Protein AF-0000000079103746 (afdb_homodimer)

pLDDT: mean 82.94, std 11.55, range [43.09, 97.19]

Radius of gyration: 22.76 Å; Cα contacts (8 Å, |Δi|>4): 383; chains: 2; bounding box: 78×76×44 Å

Sequence (364 aa):
MMSHLLLLILSAQLTSALCSDWLSDYSTQSGEALSWINSMGGPLRDERPVPFPNRAYRRVRRETVQSQLAFVGETLSFIAQLFNSANMSAAGWNRTSTEKLRTNINRQREDVLHCIPSNTSAVTTLYKYFRMLEKVTLLRTGGSRGSWEQVRWETRAHLVQLDVLVQPNIKDRSARRRRHHPMMSHLLLLILSAQLTSALCSDWLSDYSTQSGEALSWINSMGGPLRDERPVPFPNRAYRRVRRETVQSQLAFVGETLSFIAQLFNSANMSAAGWNRTSTEKLRTNINRQREDVLHCIPSNTSAVTTLYKYFRMLEKVTLLRTGGSRGSWEQVRWETRAHLVQLDVLVQPNIKDRSARRRRHHP

InterPro domains:
  IPR000471 Interferon alpha/beta/delta [PF00143] (45-166)
  IPR000471 Interferon alpha/beta/delta [PTHR11691] (5-165)
  IPR009079 Four-helical cytokine-like, core [G3DSA:1.20.1250.10] (17-173)
  IPR009079 Four-helical cytokine-like, core [SSF47266] (21-166)

Solvent-accessible surface area (backbone atoms only — not comparable to full-atom values): 19771 Å² total; per-residue (Å²): 115,70,65,61,53,54,52,51,54,53,50,52,51,48,26,53,52,48,35,50,53,47,49,68,42,39,63,58,51,42,48,49,40,52,52,23,63,55,62,16,49,65,80,67,77,62,86,52,95,53,84,75,64,58,67,54,57,56,54,41,68,72,49,53,68,66,30,37,44,30,33,51,23,51,51,37,48,54,52,53,51,60,76,63,42,78,53,57,71,52,44,68,50,43,65,67,35,44,52,52,29,54,51,47,44,52,49,54,24,52,52,43,50,62,35,42,66,86,86,58,61,34,92,54,78,63,60,68,57,52,52,49,42,42,42,65,29,36,65,71,56,65,21,38,40,69,31,41,50,51,50,52,53,52,49,52,53,50,52,53,52,49,44,62,63,50,49,64,64,38,54,62,47,60,58,52,59,60,67,66,61,126,114,70,66,61,53,52,50,52,55,53,49,52,50,50,27,52,51,49,35,49,53,47,49,68,43,41,62,59,52,44,48,50,38,53,52,23,62,56,63,15,48,65,80,67,76,62,85,52,94,52,84,76,65,56,66,54,57,57,54,40,68,73,49,53,70,66,30,38,43,30,33,50,22,51,50,36,47,53,53,53,51,60,76,63,42,78,54,59,72,52,43,68,51,41,66,67,37,45,52,52,29,52,50,48,46,53,49,53,22,52,53,44,48,62,35,41,67,85,85,59,61,35,92,54,76,63,60,69,58,53,51,49,42,42,42,65,28,36,66,71,56,65,21,38,42,69,33,41,50,50,51,51,53,53,48,52,55,49,51,52,52,50,46,60,64,49,50,64,66,39,52,62,45,61,55,51,61,58,67,67,62,126

Structure (mmCIF, N/CA/C/O backbone):
data_AF-0000000079103746-model_v1
#
loop_
_entity.id
_entity.type
_entity.pdbx_description
1 polymer 'Uncharacterized protein'
#
loop_
_atom_site.group_PDB
_atom_site.id
_atom_site.type_symbol
_atom_site.label_atom_id
_atom_site.label_alt_id
_atom_site.label_comp_id
_atom_site.label_asym_id
_atom_site.label_entity_id
_atom_site.label_seq_id
_atom_site.pdbx_PDB_ins_code
_atom_site.Cartn_x
_atom_site.Cartn_y
_atom_site.Cartn_z
_atom_site.occupancy
_atom_site.B_iso_or_equiv
_atom_site.auth_seq_id
_atom_site.auth_comp_id
_atom_site.auth_asym_id
_atom_site.auth_atom_id
_atom_site.pdbx_PDB_model_num
ATOM 1 N N . MET A 1 1 ? 5.738 49.031 12.406 1 62.06 1 MET A N 1
ATOM 2 C CA . MET A 1 1 ? 6.109 48.094 11.352 1 62.06 1 MET A CA 1
ATOM 3 C C . MET A 1 1 ? 6.984 46.969 11.898 1 62.06 1 MET A C 1
ATOM 5 O O . MET A 1 1 ? 6.852 45.812 11.492 1 62.06 1 MET A O 1
ATOM 9 N N . MET A 1 2 ? 7.734 47.188 12.992 1 72.5 2 MET A N 1
ATOM 10 C CA . MET A 1 2 ? 8.625 46.188 13.578 1 72.5 2 MET A CA 1
ATOM 11 C C . MET A 1 2 ? 7.832 45.125 14.336 1 72.5 2 MET A C 1
ATOM 13 O O . MET A 1 2 ? 8.172 43.938 14.297 1 72.5 2 MET A O 1
ATOM 17 N N . SER A 1 3 ? 6.676 45.469 14.703 1 77.19 3 SER A N 1
ATOM 18 C CA . SER A 1 3 ? 5.883 44.562 15.531 1 77.19 3 SER A CA 1
ATOM 19 C C . SER A 1 3 ? 5.211 43.5 14.68 1 77.19 3 SER A C 1
ATOM 21 O O . SER A 1 3 ? 5.133 42.344 15.086 1 77.19 3 SER A O 1
ATOM 23 N N . HIS A 1 4 ? 4.867 43.906 13.461 1 79.25 4 HIS A N 1
ATOM 24 C CA . HIS A 1 4 ? 4.195 42.969 12.57 1 79.25 4 HIS A CA 1
ATOM 25 C C . HIS A 1 4 ? 5.18 41.938 12.008 1 79.25 4 HIS A C 1
ATOM 27 O O . HIS A 1 4 ? 4.852 40.781 11.867 1 79.25 4 HIS A O 1
ATOM 33 N N . LEU A 1 5 ? 6.398 42.281 11.812 1 76.06 5 LEU A N 1
ATOM 34 C CA . LEU A 1 5 ? 7.422 41.406 11.273 1 76.06 5 LEU A CA 1
ATOM 35 C C . LEU A 1 5 ? 7.84 40.344 12.305 1 76.06 5 LEU A C 1
ATOM 37 O O . LEU A 1 5 ? 8.039 39.188 11.961 1 76.06 5 LEU A O 1
ATOM 41 N N . LEU A 1 6 ? 8.016 40.812 13.57 1 75.06 6 LEU A N 1
ATOM 42 C CA . LEU A 1 6 ? 8.375 39.906 14.656 1 75.06 6 LEU A CA 1
ATOM 43 C C . LEU A 1 6 ? 7.285 38.875 14.883 1 75.06 6 LEU A C 1
ATOM 45 O O . LEU A 1 6 ? 7.578 37.688 15.141 1 75.06 6 LEU A O 1
ATOM 49 N N . LEU A 1 7 ? 6.043 39.312 14.742 1 76.06 7 LEU A N 1
ATOM 50 C CA . LEU A 1 7 ? 4.914 38.406 14.906 1 76.06 7 LEU A CA 1
ATOM 51 C C . LEU A 1 7 ? 4.871 37.375 13.781 1 76.06 7 LEU A C 1
ATOM 53 O O . LEU A 1 7 ? 4.562 36.219 14.016 1 76.06 7 LEU A O 1
ATOM 57 N N . LEU A 1 8 ? 5.23 37.719 12.594 1 73.5 8 LEU A N 1
ATOM 58 C CA . LEU A 1 8 ? 5.254 36.844 11.438 1 73.5 8 LEU A CA 1
ATOM 59 C C . LEU A 1 8 ? 6.367 35.812 11.562 1 73.5 8 LEU A C 1
ATOM 61 O O . LEU A 1 8 ? 6.168 34.625 11.25 1 73.5 8 LEU A O 1
ATOM 65 N N . ILE A 1 9 ? 7.473 36.188 12.062 1 72.88 9 ILE A N 1
ATOM 66 C CA . ILE A 1 9 ? 8.617 35.312 12.234 1 72.88 9 ILE A CA 1
ATOM 67 C C . ILE A 1 9 ? 8.336 34.312 13.359 1 72.88 9 ILE A C 1
ATOM 69 O O . ILE A 1 9 ? 8.648 33.125 13.234 1 72.88 9 ILE A O 1
ATOM 73 N N . LEU A 1 10 ? 7.691 34.781 14.445 1 71.94 10 LEU A N 1
ATOM 74 C CA . LEU A 1 10 ? 7.355 33.906 15.57 1 71.94 10 LEU A CA 1
ATOM 75 C C . LEU A 1 10 ? 6.305 32.875 15.156 1 71.94 10 LEU A C 1
ATOM 77 O O . LEU A 1 10 ? 6.395 31.719 15.539 1 71.94 10 LEU A O 1
ATOM 81 N N . SER A 1 11 ? 5.367 33.312 14.344 1 70.88 11 SER A N 1
ATOM 82 C CA . SER A 1 11 ? 4.328 32.406 13.875 1 70.88 11 SER A CA 1
ATOM 83 C C . SER A 1 11 ? 4.91 31.328 12.953 1 70.88 11 SER A C 1
ATOM 85 O O . SER A 1 11 ? 4.523 30.172 13.023 1 70.88 11 SER A O 1
ATOM 87 N N . ALA A 1 12 ? 5.785 31.719 12.102 1 72.31 12 ALA A N 1
ATOM 88 C CA . ALA A 1 12 ? 6.418 30.766 11.188 1 72.31 12 ALA A CA 1
ATOM 89 C C . ALA A 1 12 ? 7.242 29.734 11.945 1 72.31 12 ALA A C 1
ATOM 91 O O . ALA A 1 12 ? 7.227 28.547 11.609 1 72.31 12 ALA A O 1
ATOM 92 N N . GLN A 1 13 ? 7.918 30.094 12.984 1 71.38 13 GLN A N 1
ATOM 93 C CA . GLN A 1 13 ? 8.711 29.172 13.797 1 71.38 13 GLN A CA 1
ATOM 94 C C . GLN A 1 13 ? 7.812 28.203 14.57 1 71.38 13 GLN A C 1
ATOM 96 O O . GLN A 1 13 ? 8.141 27.031 14.719 1 71.38 13 GLN A O 1
ATOM 101 N N . LEU A 1 14 ? 6.715 28.734 14.992 1 65.25 14 LEU A N 1
ATOM 102 C CA . LEU A 1 14 ? 5.777 27.875 15.727 1 65.25 14 LEU A CA 1
ATOM 103 C C . LEU A 1 14 ? 5.184 26.812 14.812 1 65.25 14 LEU A C 1
ATOM 105 O O . LEU A 1 14 ? 5.078 25.656 15.195 1 65.25 14 LEU A O 1
ATOM 109 N N . THR A 1 15 ? 4.871 27.266 13.625 1 68.81 15 THR A N 1
ATOM 110 C CA . THR A 1 15 ? 4.305 26.328 12.664 1 68.81 15 THR A CA 1
ATOM 111 C C . THR A 1 15 ? 5.32 25.25 12.297 1 68.81 15 THR A C 1
ATOM 113 O O . THR A 1 15 ? 4.984 24.078 12.227 1 68.81 15 THR A O 1
ATOM 116 N N . SER A 1 16 ? 6.566 25.719 12.188 1 70 16 SER A N 1
ATOM 117 C CA . SER A 1 16 ? 7.621 24.781 11.828 1 70 16 SER A CA 1
ATOM 118 C C . SER A 1 16 ? 7.848 23.75 12.938 1 70 16 SER A C 1
ATOM 120 O O . SER A 1 16 ? 8.008 22.562 12.664 1 70 16 SER A O 1
ATOM 122 N N . ALA A 1 17 ? 7.828 24.156 14.156 1 71.81 17 ALA A N 1
ATOM 123 C CA . ALA A 1 17 ? 8.023 23.25 15.281 1 71.81 17 ALA A CA 1
ATOM 124 C C . ALA A 1 17 ? 6.848 22.297 15.43 1 71.81 17 ALA A C 1
ATOM 126 O O . ALA A 1 17 ? 7.039 21.094 15.664 1 71.81 17 ALA A O 1
ATOM 127 N N . LEU A 1 18 ? 5.668 22.828 15.25 1 67.75 18 LEU A N 1
ATOM 128 C CA . LEU A 1 18 ? 4.465 22.016 15.359 1 67.75 18 LEU A CA 1
ATOM 129 C C . LEU A 1 18 ? 4.434 20.953 14.266 1 67.75 18 LEU A C 1
ATOM 131 O O . LEU A 1 18 ? 4.047 19.812 14.516 1 67.75 18 LEU A O 1
ATOM 135 N N . CYS A 1 19 ? 4.961 21.344 13.141 1 77.12 19 CYS A N 1
ATOM 136 C CA . CYS A 1 19 ? 5.012 20.391 12.031 1 77.12 19 CYS A CA 1
ATOM 137 C C . CYS A 1 19 ? 6.004 19.281 12.305 1 77.12 19 CYS A C 1
ATOM 139 O O . CYS A 1 19 ? 5.738 18.109 11.992 1 77.12 19 CYS A O 1
ATOM 141 N N . SER A 1 20 ? 6.934 19.734 13.008 1 77 20 SER A N 1
ATOM 142 C CA . SER A 1 20 ? 7.914 18.734 13.383 1 77 20 SER A CA 1
ATOM 143 C C . SER A 1 20 ? 7.348 17.766 14.422 1 77 20 SER A C 1
ATOM 145 O O . SER A 1 20 ? 7.531 16.547 14.32 1 77 20 SER A O 1
ATOM 147 N N . ASP A 1 21 ? 6.645 18.359 15.344 1 76.56 21 ASP A N 1
ATOM 148 C CA . ASP A 1 21 ? 6.027 17.531 16.375 1 76.56 21 ASP A CA 1
ATOM 149 C C . ASP A 1 21 ? 4.969 16.609 15.781 1 76.56 21 ASP A C 1
ATOM 151 O O . ASP A 1 21 ? 4.891 15.43 16.141 1 76.56 21 ASP A O 1
ATOM 155 N N . TRP A 1 22 ? 4.242 17.094 14.836 1 79.19 22 TRP A N 1
ATOM 156 C CA . TRP A 1 22 ? 3.217 16.297 14.188 1 79.19 22 TRP A CA 1
ATOM 157 C C . TRP A 1 22 ? 3.844 15.148 13.398 1 79.19 22 TRP A C 1
ATOM 159 O O . TRP A 1 22 ? 3.389 14.008 13.477 1 79.19 22 TRP A O 1
ATOM 169 N N . LEU A 1 23 ? 4.859 15.43 12.703 1 80.5 23 LEU A N 1
ATOM 170 C CA . LEU A 1 23 ? 5.539 14.422 11.891 1 80.5 23 LEU A CA 1
ATOM 171 C C . LEU A 1 23 ? 6.062 13.281 12.766 1 80.5 23 LEU A C 1
ATOM 173 O O . LEU A 1 23 ? 5.91 12.109 12.422 1 80.5 23 LEU A O 1
ATOM 177 N N . SER A 1 24 ? 6.523 13.672 13.922 1 78.25 24 SER A N 1
ATOM 178 C CA . SER A 1 24 ? 7.098 12.68 14.82 1 78.25 24 SER A CA 1
ATOM 179 C C . SER A 1 24 ? 6.016 11.789 15.43 1 78.25 24 SER A C 1
ATOM 181 O O . SER A 1 24 ? 6.262 10.609 15.711 1 78.25 24 SER A O 1
ATOM 183 N N . ASP A 1 25 ? 4.867 12.383 15.469 1 83.69 25 ASP A N 1
ATOM 184 C CA . ASP A 1 25 ? 3.793 11.648 16.141 1 83.69 25 ASP A CA 1
ATOM 185 C C . ASP A 1 25 ? 2.904 10.938 15.117 1 83.69 25 ASP A C 1
ATOM 187 O O . ASP A 1 25 ? 2.064 10.117 15.484 1 83.69 25 ASP A O 1
ATOM 191 N N . TYR A 1 26 ? 3.072 11.195 13.891 1 85.12 26 TYR A N 1
ATOM 192 C CA . TYR A 1 26 ? 2.133 10.719 12.883 1 85.12 26 TYR A CA 1
ATOM 193 C C . TYR A 1 26 ? 2.113 9.195 12.836 1 85.12 26 TYR A C 1
ATOM 195 O O . TYR A 1 26 ? 1.047 8.586 12.719 1 85.12 26 TYR A O 1
ATOM 203 N N . SER A 1 27 ? 3.271 8.586 12.922 1 80.06 27 SER A N 1
ATOM 204 C CA . SER A 1 27 ? 3.33 7.129 12.836 1 80.06 27 SER A CA 1
ATOM 205 C C . SER A 1 27 ? 2.543 6.48 13.969 1 80.06 27 SER A C 1
ATOM 207 O O . SER A 1 27 ? 1.892 5.453 13.766 1 80.06 27 SER A O 1
ATOM 209 N N . THR A 1 28 ? 2.643 7.133 15.125 1 83.62 28 THR A N 1
ATOM 210 C CA . THR A 1 28 ? 1.866 6.641 16.25 1 83.62 28 THR A CA 1
ATOM 211 C C . THR A 1 28 ? 0.373 6.84 16.016 1 83.62 28 THR A C 1
ATOM 213 O O . THR A 1 28 ? -0.42 5.914 16.203 1 83.62 28 THR A O 1
ATOM 216 N N . GLN A 1 29 ? -0.013 7.992 15.539 1 87.44 29 GLN A N 1
ATOM 217 C CA . GLN A 1 29 ? -1.413 8.305 15.281 1 87.44 29 GLN A CA 1
ATOM 218 C C . GLN A 1 29 ? -1.976 7.438 14.156 1 87.44 29 GLN A C 1
ATOM 220 O O . GLN A 1 29 ? -3.109 6.961 14.242 1 87.44 29 GLN A O 1
ATOM 225 N N . SER A 1 30 ? -1.182 7.297 13.125 1 84.12 30 SER A N 1
ATOM 226 C CA . SER A 1 30 ? -1.589 6.434 12.023 1 84.12 30 SER A CA 1
ATOM 227 C C . SER A 1 30 ? -1.771 4.992 12.484 1 84.12 30 SER A C 1
ATOM 229 O O . SER A 1 30 ? -2.719 4.32 12.078 1 84.12 30 SER A O 1
ATOM 231 N N . GLY A 1 31 ? -0.886 4.547 13.352 1 82.5 31 GLY A N 1
ATOM 232 C CA . GLY A 1 31 ? -1.025 3.225 13.945 1 82.5 31 GLY A CA 1
ATOM 233 C C . GLY A 1 31 ? -2.301 3.062 14.75 1 82.5 31 GLY A C 1
ATOM 234 O O . GLY A 1 31 ? -2.959 2.023 14.68 1 82.5 31 GLY A O 1
ATOM 235 N N . GLU A 1 32 ? -2.611 4.047 15.531 1 85.69 32 GLU A N 1
ATOM 236 C CA . GLU A 1 32 ? -3.855 4.031 16.281 1 85.69 32 GLU A CA 1
ATOM 237 C C . GLU A 1 32 ? -5.07 4.008 15.359 1 85.69 32 GLU A C 1
ATOM 239 O O . GLU A 1 32 ? -6.004 3.23 15.57 1 85.69 32 GLU A O 1
ATOM 244 N N . ALA A 1 33 ? -5.039 4.852 14.336 1 88.38 33 ALA A N 1
ATOM 245 C CA . ALA A 1 33 ? -6.125 4.863 13.359 1 88.38 33 ALA A CA 1
ATOM 246 C C . ALA A 1 33 ? -6.301 3.488 12.727 1 88.38 33 ALA A C 1
ATOM 248 O O . ALA A 1 33 ? -7.426 2.996 12.602 1 88.38 33 ALA A O 1
ATOM 249 N N . LEU A 1 34 ? -5.234 2.859 12.398 1 85.25 34 LEU A N 1
ATOM 250 C CA . LEU A 1 34 ? -5.266 1.531 11.789 1 85.25 34 LEU A CA 1
ATOM 251 C C . LEU A 1 34 ? -5.801 0.498 12.781 1 85.25 34 LEU A C 1
ATOM 253 O O . LEU A 1 34 ? -6.555 -0.401 12.398 1 85.25 34 LEU A O 1
ATOM 257 N N . SER A 1 35 ? -5.434 0.646 14.086 1 82.88 35 SER A N 1
ATOM 258 C CA . SER A 1 35 ? -5.961 -0.255 15.102 1 82.88 35 SER A CA 1
ATOM 259 C C . SER A 1 35 ? -7.469 -0.098 15.25 1 82.88 35 SER A C 1
ATOM 261 O O . SER A 1 35 ? -8.195 -1.09 15.328 1 82.88 35 SER A O 1
ATOM 263 N N . TRP A 1 36 ? -7.98 1.101 15.219 1 86.38 36 TRP A N 1
ATOM 264 C CA . TRP A 1 36 ? -9.406 1.359 15.375 1 86.38 36 TRP A CA 1
ATOM 265 C C . TRP A 1 36 ? -10.188 0.872 14.156 1 86.38 36 TRP A C 1
ATOM 267 O O . TRP A 1 36 ? -11.234 0.238 14.289 1 86.38 36 TRP A O 1
ATOM 277 N N . ILE A 1 37 ? -9.688 1.109 12.992 1 86.19 37 ILE A N 1
ATOM 278 C CA . ILE A 1 37 ? -10.406 0.704 11.797 1 86.19 37 ILE A CA 1
ATOM 279 C C . ILE A 1 37 ? -10.461 -0.82 11.719 1 86.19 37 ILE A C 1
ATOM 281 O O . ILE A 1 37 ? -11.453 -1.388 11.242 1 86.19 37 ILE A O 1
ATOM 285 N N . ASN A 1 38 ? -9.477 -1.463 12.188 1 74.94 38 ASN A N 1
ATOM 286 C CA . ASN A 1 38 ? -9.469 -2.922 12.219 1 74.94 38 ASN A CA 1
ATOM 287 C C . ASN A 1 38 ? -10.461 -3.465 13.242 1 74.94 38 ASN A C 1
ATOM 289 O O . ASN A 1 38 ? -11.047 -4.527 13.047 1 74.94 38 ASN A O 1
ATOM 293 N N . SER A 1 39 ? -10.695 -2.742 14.312 1 82.62 39 SER A N 1
ATOM 294 C CA . SER A 1 39 ? -11.469 -3.283 15.43 1 82.62 39 SER A CA 1
ATOM 295 C C . SER A 1 39 ? -12.93 -2.859 15.344 1 82.62 39 SER A C 1
ATOM 297 O O . SER A 1 39 ? -13.781 -3.41 16.047 1 82.62 39 SER A O 1
ATOM 299 N N . MET A 1 40 ? -13.344 -1.92 14.492 1 86.12 40 MET A N 1
ATOM 300 C CA . MET A 1 40 ? -14.688 -1.348 14.516 1 86.12 40 MET A CA 1
ATOM 301 C C . MET A 1 40 ? -15.688 -2.295 13.867 1 86.12 40 MET A C 1
ATOM 303 O O . MET A 1 40 ? -16.891 -2.188 14.117 1 86.12 40 MET A O 1
ATOM 307 N N . GLY A 1 41 ? -15.281 -3.152 13.055 1 77.62 41 GLY A N 1
ATOM 308 C CA . GLY A 1 41 ? -16.141 -4.137 12.406 1 77.62 41 GLY A CA 1
ATOM 309 C C . GLY A 1 41 ? -15.578 -5.547 12.469 1 77.62 41 GLY A C 1
ATOM 310 O O . GLY A 1 41 ? -14.688 -5.828 13.273 1 77.62 41 GLY A O 1
ATOM 311 N N . GLY A 1 42 ? -16.344 -6.453 11.836 1 68.88 42 GLY A N 1
ATOM 312 C CA . GLY A 1 42 ? -15.805 -7.801 11.734 1 68.88 42 GLY A CA 1
ATOM 313 C C . GLY A 1 42 ? -14.516 -7.867 10.945 1 68.88 42 GLY A C 1
ATOM 314 O O . GLY A 1 42 ? -13.938 -6.836 10.594 1 68.88 42 GLY A O 1
ATOM 315 N N . PRO A 1 43 ? -14 -9.008 10.891 1 63.44 43 PRO A N 1
ATOM 316 C CA . PRO A 1 43 ? -12.781 -9.148 10.094 1 63.44 43 PRO A CA 1
ATOM 317 C C . PRO A 1 43 ? -12.898 -8.5 8.711 1 63.44 43 PRO A C 1
ATOM 319 O O . PRO A 1 43 ? -13.922 -8.656 8.039 1 63.44 43 PRO A O 1
ATOM 322 N N . LEU A 1 44 ? -12.133 -7.445 8.664 1 59 44 LEU A N 1
ATOM 323 C CA . LEU A 1 44 ? -12.148 -6.77 7.371 1 59 44 LEU A CA 1
ATOM 324 C C . LEU A 1 44 ? -11.852 -7.75 6.238 1 59 44 LEU A C 1
ATOM 326 O O . LEU A 1 44 ? -11.039 -8.656 6.398 1 59 44 LEU A O 1
ATOM 330 N N . ARG A 1 45 ? -12.898 -8.164 5.664 1 51.59 45 ARG A N 1
ATOM 331 C CA . ARG A 1 45 ? -12.75 -9.062 4.523 1 51.59 45 ARG A CA 1
ATOM 332 C C . ARG A 1 45 ? -11.43 -8.812 3.803 1 51.59 45 ARG A C 1
ATOM 334 O O . ARG A 1 45 ? -11.266 -7.801 3.121 1 51.59 45 ARG A O 1
ATOM 341 N N . ASP A 1 46 ? -10.328 -8.539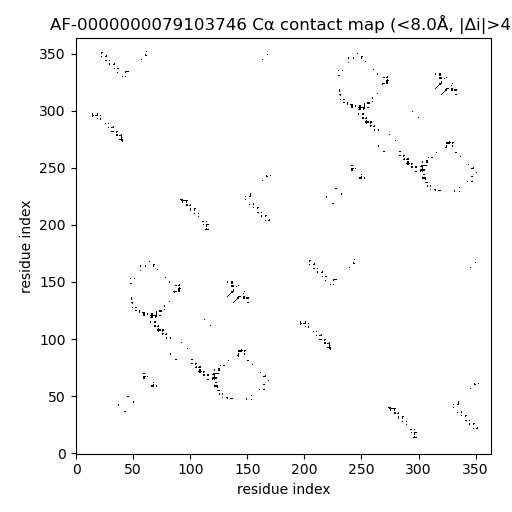 4.426 1 51.69 46 ASP A N 1
ATOM 342 C CA . ASP A 1 46 ? -9.219 -8.695 3.49 1 51.69 46 ASP A CA 1
ATOM 343 C C . ASP A 1 46 ? -9.117 -10.141 3.002 1 51.69 46 ASP A C 1
ATOM 345 O O . ASP A 1 46 ? -8.906 -11.055 3.799 1 51.69 46 ASP A O 1
ATOM 349 N N . GLU A 1 47 ? -10.117 -10.508 2.227 1 59.91 47 GLU A N 1
ATOM 350 C CA . GLU A 1 47 ? -10.188 -11.844 1.646 1 59.91 47 GLU A CA 1
ATOM 351 C C . GLU A 1 47 ? -8.812 -12.312 1.17 1 59.91 47 GLU A C 1
ATOM 353 O O . GLU A 1 47 ? -8.711 -13.117 0.245 1 59.91 47 GLU A O 1
ATOM 358 N N . ARG A 1 48 ? -7.859 -11.852 1.95 1 72.38 48 ARG A N 1
ATOM 359 C CA . ARG A 1 48 ? -6.516 -12.32 1.623 1 72.38 48 ARG A CA 1
ATOM 360 C C . ARG A 1 48 ? -6.234 -13.672 2.275 1 72.38 48 ARG A C 1
ATOM 362 O O . ARG A 1 48 ? -6.703 -13.945 3.385 1 72.38 48 ARG A O 1
ATOM 369 N N . PRO A 1 49 ? -5.605 -14.492 1.52 1 79.12 49 PRO A N 1
ATOM 370 C CA . PRO A 1 49 ? -5.312 -15.812 2.084 1 79.12 49 PRO A CA 1
ATOM 371 C C . PRO A 1 49 ? -4.402 -15.742 3.309 1 79.12 49 PRO A C 1
ATOM 373 O O . PRO A 1 49 ? -4.512 -16.578 4.215 1 79.12 49 PRO A O 1
ATOM 376 N N . VAL A 1 50 ? -3.41 -14.797 3.281 1 86.06 50 VAL A N 1
ATOM 377 C CA . VAL A 1 50 ? -2.484 -14.508 4.371 1 86.06 50 VAL A CA 1
ATOM 378 C C . VAL A 1 50 ? -2.434 -13 4.625 1 86.06 50 VAL A C 1
ATOM 380 O O . VAL A 1 50 ? -2.326 -12.211 3.682 1 86.06 50 VAL A O 1
ATOM 383 N N . PRO A 1 51 ? -2.598 -12.648 5.949 1 78.5 51 PRO A N 1
ATOM 384 C CA . PRO A 1 51 ? -2.504 -11.211 6.215 1 78.5 51 PRO A CA 1
ATOM 385 C C . PRO A 1 51 ? -1.252 -10.578 5.609 1 78.5 51 PRO A C 1
ATOM 387 O O . PRO A 1 51 ? -0.151 -11.117 5.762 1 78.5 51 PRO A O 1
ATOM 390 N N . PHE A 1 52 ? -1.427 -9.414 4.996 1 84.5 52 PHE A N 1
ATOM 391 C CA . PHE A 1 52 ? -0.308 -8.742 4.34 1 84.5 52 PHE A CA 1
ATOM 392 C C . PHE A 1 52 ? 0.692 -8.227 5.371 1 84.5 52 PHE A C 1
ATOM 394 O O . PHE A 1 52 ? 0.301 -7.703 6.414 1 84.5 52 PHE A O 1
ATOM 401 N N . PRO A 1 53 ? 1.96 -8.297 5.094 1 89.06 53 PRO A N 1
ATOM 402 C CA . PRO A 1 53 ? 2.994 -7.988 6.086 1 89.06 53 PRO A CA 1
ATOM 403 C C . PRO A 1 53 ? 3.342 -6.5 6.133 1 89.06 53 PRO A C 1
ATOM 405 O O . PRO A 1 53 ? 4.508 -6.133 5.969 1 89.06 53 PRO A O 1
ATOM 408 N N . ASN A 1 54 ? 2.381 -5.707 6.488 1 78.5 54 ASN A N 1
ATOM 409 C CA . ASN A 1 54 ? 2.553 -4.258 6.547 1 78.5 54 ASN A CA 1
ATOM 410 C C . ASN A 1 54 ? 3.65 -3.863 7.531 1 78.5 54 ASN A C 1
ATOM 412 O O . ASN A 1 54 ? 4.426 -2.941 7.27 1 78.5 54 ASN A O 1
ATOM 416 N N . ARG A 1 55 ? 3.662 -4.535 8.664 1 78.44 55 ARG A N 1
ATOM 417 C CA . ARG A 1 55 ? 4.645 -4.211 9.688 1 78.44 55 ARG A CA 1
ATOM 418 C C . ARG A 1 55 ? 6.066 -4.395 9.164 1 78.44 55 ARG A C 1
ATOM 420 O O . ARG A 1 55 ? 6.953 -3.596 9.469 1 78.44 55 ARG A O 1
ATOM 427 N N . ALA A 1 56 ? 6.238 -5.438 8.438 1 90.94 56 ALA A N 1
ATOM 428 C CA . ALA A 1 56 ? 7.555 -5.688 7.852 1 90.94 56 ALA A CA 1
ATOM 429 C C . ALA A 1 56 ? 7.961 -4.555 6.914 1 90.94 56 ALA A C 1
ATOM 431 O O . ALA A 1 56 ? 9.094 -4.062 6.977 1 90.94 56 ALA A O 1
ATOM 432 N N . TYR A 1 57 ? 7.074 -4.09 6.074 1 88.56 57 TYR A N 1
ATOM 433 C CA . TYR A 1 57 ? 7.352 -3 5.141 1 88.56 57 TYR A CA 1
ATOM 434 C C . TYR A 1 57 ? 7.602 -1.695 5.887 1 88.56 57 TYR A C 1
ATOM 436 O O . TYR A 1 57 ? 8.484 -0.916 5.512 1 88.56 57 TYR A O 1
ATOM 444 N N . ARG A 1 58 ? 6.906 -1.484 6.922 1 82.31 58 ARG A N 1
ATOM 445 C CA . ARG A 1 58 ? 7.117 -0.298 7.742 1 82.31 58 ARG A CA 1
ATOM 446 C C . ARG A 1 58 ? 8.5 -0.312 8.383 1 82.31 58 ARG A C 1
ATOM 448 O O . ARG A 1 58 ? 9.188 0.71 8.414 1 82.31 58 ARG A O 1
ATOM 455 N N . ARG A 1 59 ? 8.828 -1.434 8.883 1 86.06 59 ARG A N 1
ATOM 456 C CA . ARG A 1 59 ? 10.117 -1.573 9.555 1 86.06 59 ARG A CA 1
ATOM 457 C C . ARG A 1 59 ? 11.266 -1.37 8.586 1 86.06 59 ARG A C 1
ATOM 459 O O . ARG A 1 59 ? 12.211 -0.628 8.875 1 86.06 59 ARG A O 1
ATOM 466 N N . VAL A 1 60 ? 11.172 -1.962 7.434 1 92.44 60 VAL A N 1
ATOM 467 C CA . VAL A 1 60 ? 12.289 -1.918 6.504 1 92.44 60 VAL A CA 1
ATOM 468 C C . VAL A 1 60 ? 12.453 -0.501 5.957 1 92.44 60 VAL A C 1
ATOM 470 O O . VAL A 1 60 ? 13.562 -0.092 5.594 1 92.44 60 VAL A O 1
ATOM 473 N N . ARG A 1 61 ? 11.461 0.261 5.902 1 85.69 61 ARG A N 1
ATOM 474 C CA . ARG A 1 61 ? 11.508 1.636 5.414 1 85.69 61 ARG A CA 1
ATOM 475 C C . ARG A 1 61 ? 12.398 2.5 6.305 1 85.69 61 ARG A C 1
ATOM 477 O O . ARG A 1 61 ? 12.898 3.537 5.867 1 85.69 61 ARG A O 1
ATOM 484 N N . ARG A 1 62 ? 12.641 2.023 7.52 1 84.62 62 ARG A N 1
ATOM 485 C CA . ARG A 1 62 ? 13.406 2.793 8.492 1 84.62 62 ARG A CA 1
ATOM 486 C C . ARG A 1 62 ? 14.852 2.295 8.562 1 84.62 62 ARG A C 1
ATOM 488 O O . ARG A 1 62 ? 15.641 2.783 9.375 1 84.62 62 ARG A O 1
ATOM 495 N N . GLU A 1 63 ? 15.164 1.332 7.789 1 90.44 63 GLU A N 1
ATOM 496 C CA . GLU A 1 63 ? 16.5 0.735 7.793 1 90.44 63 GLU A CA 1
ATOM 497 C C . GLU A 1 63 ? 17.406 1.395 6.758 1 90.44 63 GLU A C 1
ATOM 499 O O . GLU A 1 63 ? 17 2.348 6.09 1 90.44 63 GLU A O 1
ATOM 504 N N . THR A 1 64 ? 18.672 1.08 6.684 1 85.69 64 THR A N 1
ATOM 505 C CA . THR A 1 64 ? 19.641 1.601 5.727 1 85.69 64 THR A CA 1
ATOM 506 C C . THR A 1 64 ? 19.219 1.267 4.297 1 85.69 64 THR A C 1
ATOM 508 O O . THR A 1 64 ? 18.438 0.336 4.074 1 85.69 64 THR A O 1
ATOM 511 N N . VAL A 1 65 ? 19.766 2.002 3.4 1 84.5 65 VAL A N 1
ATOM 512 C CA . VAL A 1 65 ? 19.469 1.78 1.989 1 84.5 65 VAL A CA 1
ATOM 513 C C . VAL A 1 65 ? 19.891 0.364 1.591 1 84.5 65 VAL A C 1
ATOM 515 O O . VAL A 1 65 ? 19.156 -0.312 0.853 1 84.5 65 VAL A O 1
ATOM 518 N N . GLN A 1 66 ? 21.047 -0.091 2.088 1 86.75 66 GLN A N 1
ATOM 519 C CA . GLN A 1 66 ? 21.516 -1.436 1.772 1 86.75 66 GLN A CA 1
ATOM 520 C C . GLN A 1 66 ? 20.531 -2.492 2.264 1 86.75 66 GLN A C 1
ATOM 522 O O . GLN A 1 66 ? 20.266 -3.471 1.564 1 86.75 66 GLN A O 1
ATOM 527 N N . SER A 1 67 ? 20.031 -2.281 3.449 1 89 67 SER A N 1
ATOM 528 C CA . SER A 1 67 ? 19.047 -3.211 3.994 1 89 67 SER A CA 1
ATOM 529 C C . SER A 1 67 ? 17.75 -3.182 3.188 1 89 67 SER A C 1
ATOM 531 O O . SER A 1 67 ? 17.125 -4.219 2.975 1 89 67 SER A O 1
ATOM 533 N N . GLN A 1 68 ? 17.359 -1.996 2.775 1 92.06 68 GLN A N 1
ATOM 534 C CA . GLN A 1 68 ? 16.156 -1.864 1.95 1 92.06 68 GLN A CA 1
ATOM 535 C C . GLN A 1 68 ? 16.328 -2.604 0.625 1 92.06 68 GLN A C 1
ATOM 537 O O . GLN A 1 68 ? 15.43 -3.336 0.202 1 92.06 68 GLN A O 1
ATOM 542 N N . LEU A 1 69 ? 17.484 -2.434 0.049 1 91.75 69 LEU A N 1
ATOM 543 C CA . LEU A 1 69 ? 17.734 -3.096 -1.225 1 91.75 69 LEU A CA 1
ATOM 544 C C . LEU A 1 69 ? 17.812 -4.609 -1.046 1 91.75 69 LEU A C 1
ATOM 546 O O . LEU A 1 69 ? 17.328 -5.363 -1.897 1 91.75 69 LEU A O 1
ATOM 550 N N . ALA A 1 70 ? 18.406 -5.055 0.021 1 93.44 70 ALA A N 1
ATOM 551 C CA . ALA A 1 70 ? 18.422 -6.48 0.336 1 93.44 70 ALA A CA 1
ATOM 552 C C . ALA A 1 70 ? 17 -7.02 0.478 1 93.44 70 ALA A C 1
ATOM 554 O O . ALA A 1 70 ? 16.688 -8.109 -0.004 1 93.44 70 ALA A O 1
ATOM 555 N N . PHE A 1 71 ? 16.156 -6.258 1.12 1 95.88 71 PHE A N 1
ATOM 556 C CA . PHE A 1 71 ? 14.75 -6.617 1.308 1 95.88 71 PHE A CA 1
ATOM 557 C C . PHE A 1 71 ? 14.039 -6.742 -0.035 1 95.88 71 PHE A C 1
ATOM 559 O O . PHE A 1 71 ? 13.266 -7.672 -0.245 1 95.88 71 PHE A O 1
ATOM 566 N N . VAL A 1 72 ? 14.281 -5.832 -0.914 1 95.56 72 VAL A N 1
ATOM 567 C CA . VAL A 1 72 ? 13.688 -5.859 -2.246 1 95.56 72 VAL A CA 1
ATOM 568 C C . VAL A 1 72 ? 14.117 -7.129 -2.977 1 95.56 72 VAL A C 1
ATOM 570 O O . VAL A 1 72 ? 13.281 -7.863 -3.5 1 95.56 72 VAL A O 1
ATOM 573 N N . GLY A 1 73 ? 15.445 -7.371 -3 1 95.69 73 GLY A N 1
ATOM 574 C CA . GLY A 1 73 ? 15.961 -8.555 -3.662 1 95.69 73 GLY A CA 1
ATOM 575 C C . GLY A 1 73 ? 15.398 -9.844 -3.098 1 95.69 73 GLY A C 1
ATOM 576 O O . GLY A 1 73 ? 15.023 -10.75 -3.85 1 95.69 73 GLY A O 1
ATOM 577 N N . GLU A 1 74 ? 15.328 -9.977 -1.819 1 96.19 74 GLU A N 1
ATOM 578 C CA . GLU A 1 74 ? 14.797 -11.164 -1.152 1 96.19 74 GLU A CA 1
ATOM 579 C C . GLU A 1 74 ? 13.312 -11.352 -1.463 1 96.19 74 GLU A C 1
ATOM 581 O O . GLU A 1 74 ? 12.867 -12.469 -1.739 1 96.19 74 GLU A O 1
ATOM 586 N N . THR A 1 75 ? 12.57 -10.266 -1.381 1 97.19 75 THR A N 1
ATOM 587 C CA . THR A 1 75 ? 11.141 -10.344 -1.67 1 97.19 75 THR A CA 1
ATOM 588 C C . THR A 1 75 ? 10.906 -10.797 -3.107 1 97.19 75 THR A C 1
ATOM 590 O O . THR A 1 75 ? 10.078 -11.672 -3.361 1 97.19 75 THR A O 1
ATOM 593 N N . LEU A 1 76 ? 11.648 -10.211 -4.02 1 97 76 LEU A N 1
ATOM 594 C CA . LEU A 1 76 ? 11.531 -10.617 -5.414 1 97 76 LEU A CA 1
ATOM 595 C C . LEU A 1 76 ? 11.922 -12.086 -5.59 1 97 76 LEU A C 1
ATOM 597 O O . LEU A 1 76 ? 11.352 -12.781 -6.434 1 97 76 LEU A O 1
ATOM 601 N N . SER A 1 77 ? 12.859 -12.578 -4.785 1 96.44 77 SER A N 1
ATOM 602 C CA . SER A 1 77 ? 13.234 -13.992 -4.812 1 96.44 77 SER A CA 1
ATOM 603 C C . SER A 1 77 ? 12.07 -14.875 -4.379 1 96.44 77 SER A C 1
ATOM 605 O O . SER A 1 77 ? 11.82 -15.922 -4.984 1 96.44 77 SER A O 1
ATOM 607 N N . PHE A 1 78 ? 11.375 -14.461 -3.354 1 96.88 78 PHE A N 1
ATOM 608 C CA . PHE A 1 78 ? 10.227 -15.227 -2.9 1 96.88 78 PHE A CA 1
ATOM 609 C C . PHE A 1 78 ? 9.125 -15.234 -3.959 1 96.88 78 PHE A C 1
ATOM 611 O O . PHE A 1 78 ? 8.5 -16.266 -4.203 1 96.88 78 PHE A O 1
ATOM 618 N N . ILE A 1 79 ? 8.883 -14.094 -4.562 1 96.81 79 ILE A N 1
ATOM 619 C CA . ILE A 1 79 ? 7.879 -13.992 -5.617 1 96.81 79 ILE A CA 1
ATOM 620 C C . ILE A 1 79 ? 8.266 -14.898 -6.789 1 96.81 79 ILE A C 1
ATOM 622 O O . ILE A 1 79 ? 7.43 -15.641 -7.312 1 96.81 79 ILE A O 1
ATOM 626 N N . ALA A 1 80 ? 9.555 -14.859 -7.211 1 96.88 80 ALA A N 1
ATOM 627 C CA . ALA A 1 80 ? 10.039 -15.695 -8.297 1 96.88 80 ALA A CA 1
ATOM 628 C C . ALA A 1 80 ? 9.805 -17.172 -7.992 1 96.88 80 ALA A C 1
ATOM 630 O O . ALA A 1 80 ? 9.43 -17.953 -8.875 1 96.88 80 ALA A O 1
ATOM 631 N N . GLN A 1 81 ? 10.031 -17.516 -6.824 1 95.81 81 GLN A N 1
ATOM 632 C CA . GLN A 1 81 ? 9.844 -18.906 -6.414 1 95.81 81 GLN A CA 1
ATOM 633 C C . GLN A 1 81 ? 8.375 -19.312 -6.523 1 95.81 81 GLN A C 1
ATOM 635 O O . GLN A 1 81 ? 8.07 -20.422 -6.953 1 95.81 81 GLN A O 1
ATOM 640 N N . LEU A 1 82 ? 7.461 -18.453 -6.133 1 95 82 LEU A N 1
ATOM 641 C CA . LEU A 1 82 ? 6.035 -18.734 -6.27 1 95 82 LEU A CA 1
ATOM 642 C C . LEU A 1 82 ? 5.68 -19.047 -7.723 1 95 82 LEU A C 1
ATOM 644 O O . LEU A 1 82 ? 4.973 -20.016 -8.008 1 95 82 LEU A O 1
ATOM 648 N N . PHE A 1 83 ? 6.211 -18.281 -8.594 1 94.75 83 PHE A N 1
ATOM 649 C CA . PHE A 1 83 ? 5.855 -18.391 -10 1 94.75 83 PHE A CA 1
ATOM 650 C C . PHE A 1 83 ? 6.637 -19.5 -10.68 1 94.75 83 PHE A C 1
ATOM 652 O O . PHE A 1 83 ? 6.445 -19.781 -11.867 1 94.75 83 PHE A O 1
ATOM 659 N N . ASN A 1 84 ? 7.465 -20.109 -9.961 1 91.12 84 ASN A N 1
ATOM 660 C CA . ASN A 1 84 ? 8.164 -21.297 -10.453 1 91.12 84 ASN A CA 1
ATOM 661 C C . ASN A 1 84 ? 7.5 -22.578 -9.969 1 91.12 84 ASN A C 1
ATOM 663 O O . ASN A 1 84 ? 7.895 -23.672 -10.367 1 91.12 84 ASN A O 1
ATOM 667 N N . SER A 1 85 ? 6.531 -22.391 -9.141 1 85.62 85 SER A N 1
ATOM 668 C CA . SER A 1 85 ? 5.84 -23.547 -8.594 1 85.62 85 SER A CA 1
ATOM 669 C C . SER A 1 85 ? 5.125 -24.328 -9.688 1 85.62 85 SER A C 1
ATOM 671 O O . SER A 1 85 ? 4.777 -23.781 -10.734 1 85.62 85 SER A O 1
ATOM 673 N N . ALA A 1 86 ? 4.93 -25.547 -9.344 1 79.88 86 ALA A N 1
ATOM 674 C CA . ALA A 1 86 ? 4.266 -26.438 -10.297 1 79.88 86 ALA A CA 1
ATOM 675 C C . ALA A 1 86 ? 2.799 -26.062 -10.469 1 79.88 86 ALA A C 1
ATOM 677 O O . ALA A 1 86 ? 2.246 -25.297 -9.664 1 79.88 86 ALA A O 1
ATOM 678 N N . ASN A 1 87 ? 2.119 -26.422 -11.508 1 86.25 87 ASN A N 1
ATOM 679 C CA . ASN A 1 87 ? 0.687 -26.359 -11.789 1 86.25 87 ASN A CA 1
ATOM 680 C C . ASN A 1 87 ? 0.232 -24.922 -12.039 1 86.25 87 ASN A C 1
ATOM 682 O O . ASN A 1 87 ? -0.944 -24.594 -11.867 1 86.25 87 ASN A O 1
ATOM 686 N N . MET A 1 88 ? 1.216 -24.062 -12.406 1 90.25 88 MET A N 1
ATOM 687 C CA . MET A 1 88 ? 0.85 -22.688 -12.711 1 90.25 88 MET A CA 1
ATOM 688 C C . MET A 1 88 ? -0.064 -22.625 -13.93 1 90.25 88 MET A C 1
ATOM 690 O O . MET A 1 88 ? -0.845 -21.672 -14.078 1 90.25 88 MET A O 1
ATOM 694 N N . SER A 1 89 ? 0.025 -23.578 -14.766 1 89.62 89 SER A N 1
ATOM 695 C CA . SER A 1 89 ? -0.82 -23.625 -15.953 1 89.62 89 SER A CA 1
ATOM 696 C C . SER A 1 89 ? -2.299 -23.656 -15.578 1 89.62 89 SER A C 1
ATOM 698 O O . SER A 1 89 ? -3.156 -23.25 -16.375 1 89.62 89 SER A O 1
ATOM 700 N N . ALA A 1 90 ? -2.615 -24.172 -14.422 1 88.94 90 ALA A N 1
ATOM 701 C CA . ALA A 1 90 ? -3.994 -24.234 -13.953 1 88.94 90 ALA A CA 1
ATOM 702 C C . ALA A 1 90 ? -4.598 -22.844 -13.828 1 88.94 90 ALA A C 1
ATOM 704 O O . ALA A 1 90 ? -5.82 -22.688 -13.875 1 88.94 90 ALA A O 1
ATOM 705 N N . ALA A 1 91 ? -3.797 -21.844 -13.75 1 87.88 91 ALA A N 1
ATOM 706 C CA . ALA A 1 91 ? -4.262 -20.469 -13.578 1 87.88 91 ALA A CA 1
ATOM 707 C C . ALA A 1 91 ? -4.98 -19.969 -14.836 1 87.88 91 ALA A C 1
ATOM 709 O O . ALA A 1 91 ? -5.883 -19.141 -14.75 1 87.88 91 ALA A O 1
ATOM 710 N N . GLY A 1 92 ? -4.543 -20.547 -15.969 1 89.62 92 GLY A N 1
ATOM 711 C CA . GLY A 1 92 ? -5.145 -20.125 -17.219 1 89.62 92 GLY A CA 1
ATOM 712 C C . GLY A 1 92 ? -4.762 -18.703 -17.609 1 89.62 92 GLY A C 1
ATOM 713 O O . GLY A 1 92 ? -5.488 -18.047 -18.359 1 89.62 92 GLY A O 1
ATOM 714 N N . TRP A 1 93 ? -3.619 -18.219 -17.141 1 91.94 93 TRP A N 1
ATOM 715 C CA . TRP A 1 93 ? -3.176 -16.859 -17.422 1 91.94 93 TRP A CA 1
ATOM 716 C C . TRP A 1 93 ? -2.652 -16.75 -18.859 1 91.94 93 TRP A C 1
ATOM 718 O O . TRP A 1 93 ? -2.277 -17.766 -19.469 1 91.94 93 TRP A O 1
ATOM 728 N N . ASN A 1 94 ? -2.678 -15.492 -19.375 1 88.56 94 ASN A N 1
ATOM 729 C CA . ASN A 1 94 ? -2.029 -15.219 -20.656 1 88.56 94 ASN A CA 1
ATOM 730 C C . ASN A 1 94 ? -0.545 -15.57 -20.625 1 88.56 94 ASN A C 1
ATOM 732 O O . ASN A 1 94 ? 0.206 -15.031 -19.812 1 88.56 94 ASN A O 1
ATOM 736 N N . ARG A 1 95 ? -0.146 -16.391 -21.5 1 91.06 95 ARG A N 1
ATOM 737 C CA . ARG A 1 95 ? 1.205 -16.938 -21.469 1 91.06 95 ARG A CA 1
ATOM 738 C C . ARG A 1 95 ? 2.244 -15.852 -21.719 1 91.06 95 ARG A C 1
ATOM 740 O O . ARG A 1 95 ? 3.262 -15.789 -21.031 1 91.06 95 ARG A O 1
ATOM 747 N N . THR A 1 96 ? 2.027 -14.945 -22.625 1 91.81 96 THR A N 1
ATOM 748 C CA . THR A 1 96 ? 2.994 -13.914 -22.969 1 91.81 96 THR A CA 1
ATOM 749 C C . THR A 1 96 ? 3.195 -12.938 -21.828 1 91.81 96 THR A C 1
ATOM 751 O O . THR A 1 96 ? 4.328 -12.664 -21.422 1 91.81 96 THR A O 1
ATOM 754 N N . SER A 1 97 ? 2.117 -12.43 -21.297 1 90.31 97 SER A N 1
ATOM 755 C CA . SER A 1 97 ? 2.195 -11.508 -20.172 1 90.31 97 SER A CA 1
ATOM 756 C C . SER A 1 97 ? 2.857 -12.156 -18.969 1 90.31 97 SER A C 1
ATOM 758 O O . SER A 1 97 ? 3.643 -11.523 -18.266 1 90.31 97 SER A O 1
ATOM 760 N N . THR A 1 98 ? 2.533 -13.422 -18.75 1 93.5 98 THR A N 1
ATOM 761 C CA . THR A 1 98 ? 3.105 -14.148 -17.625 1 93.5 98 THR A CA 1
ATOM 762 C C . THR A 1 98 ? 4.617 -14.297 -17.781 1 93.5 98 THR A C 1
ATOM 764 O O . THR A 1 98 ? 5.367 -14.055 -16.828 1 93.5 98 THR A O 1
ATOM 767 N N . GLU A 1 99 ? 5.059 -14.633 -18.938 1 94.25 99 GLU A N 1
ATOM 768 C CA . GLU A 1 99 ? 6.488 -14.805 -19.203 1 94.25 99 GLU A CA 1
ATOM 769 C C . GLU A 1 99 ? 7.23 -13.477 -19.078 1 94.25 99 GLU A C 1
ATOM 771 O O . GLU A 1 99 ? 8.352 -13.422 -18.578 1 94.25 99 GLU A O 1
ATOM 776 N N . LYS A 1 100 ? 6.652 -12.406 -19.562 1 92.31 100 LYS A N 1
ATOM 777 C CA . LYS A 1 100 ? 7.262 -11.086 -19.453 1 92.31 100 LYS A CA 1
ATOM 778 C C . LYS A 1 100 ? 7.371 -10.648 -18 1 92.31 100 LYS A C 1
ATOM 780 O O . LYS A 1 100 ? 8.375 -10.055 -17.594 1 92.31 100 LYS A O 1
ATOM 785 N N . LEU A 1 101 ? 6.297 -10.914 -17.219 1 93.75 101 LEU A N 1
ATOM 786 C CA . LEU A 1 101 ? 6.336 -10.633 -15.789 1 93.75 101 LEU A CA 1
ATOM 787 C C . LEU A 1 101 ? 7.469 -11.398 -15.109 1 93.75 101 LEU A C 1
ATOM 789 O O . LEU A 1 101 ? 8.266 -10.82 -14.375 1 93.75 101 LEU A O 1
ATOM 793 N N . ARG A 1 102 ? 7.512 -12.711 -15.344 1 95.69 102 ARG A N 1
ATOM 794 C CA . ARG A 1 102 ? 8.531 -13.555 -14.727 1 95.69 102 ARG A CA 1
ATOM 795 C C . ARG A 1 102 ? 9.93 -13.086 -15.102 1 95.69 102 ARG A C 1
ATOM 797 O O . ARG A 1 102 ? 10.812 -13.008 -14.242 1 95.69 102 ARG A O 1
ATOM 804 N N . THR A 1 103 ? 10.148 -12.758 -16.328 1 94.75 103 THR A N 1
ATOM 805 C CA . THR A 1 103 ? 11.445 -12.273 -16.797 1 94.75 103 THR A CA 1
ATOM 806 C C . THR A 1 103 ? 11.812 -10.961 -16.094 1 94.75 103 THR A C 1
ATOM 808 O O . THR A 1 103 ? 12.953 -10.781 -15.672 1 94.75 103 THR A O 1
ATOM 811 N N . ASN A 1 104 ? 10.859 -10.078 -16.047 1 93.44 104 ASN A N 1
ATOM 812 C CA . ASN A 1 104 ? 11.062 -8.797 -15.375 1 93.44 104 ASN A CA 1
ATOM 813 C C . ASN A 1 104 ? 11.445 -8.992 -13.914 1 93.44 104 ASN A C 1
ATOM 815 O O . ASN A 1 104 ? 12.414 -8.391 -13.438 1 93.44 104 ASN A O 1
ATOM 819 N N . ILE A 1 105 ? 10.734 -9.82 -13.188 1 94.56 105 ILE A N 1
ATOM 820 C CA . ILE A 1 105 ? 10.992 -10.078 -11.781 1 94.56 105 ILE A CA 1
ATOM 821 C C . ILE A 1 105 ? 12.391 -10.672 -11.609 1 94.56 105 ILE A C 1
ATOM 823 O O . ILE A 1 105 ? 13.148 -10.242 -10.734 1 94.56 105 ILE A O 1
ATOM 827 N N . ASN A 1 106 ? 12.758 -11.625 -12.445 1 94.06 106 ASN A N 1
ATOM 828 C CA . ASN A 1 106 ? 14.07 -12.25 -12.367 1 94.06 106 ASN A CA 1
ATOM 829 C C . ASN A 1 106 ? 15.188 -11.25 -12.641 1 94.06 106 ASN A C 1
ATOM 831 O O . ASN A 1 106 ? 16.203 -11.234 -11.945 1 94.06 106 ASN A O 1
ATOM 835 N N . ARG A 1 107 ? 14.961 -10.453 -13.602 1 92.44 107 ARG A N 1
ATOM 836 C CA . ARG A 1 107 ? 15.961 -9.445 -13.938 1 92.44 107 ARG A CA 1
ATOM 837 C C . ARG A 1 107 ? 16.141 -8.453 -12.789 1 92.44 107 ARG A C 1
ATOM 839 O O . ARG A 1 107 ? 17.266 -8.18 -12.375 1 92.44 107 ARG A O 1
ATOM 846 N N . GLN A 1 108 ? 15.039 -7.887 -12.258 1 91 108 GLN A N 1
ATOM 847 C CA . GLN A 1 108 ? 15.102 -6.93 -11.156 1 91 108 GLN A CA 1
ATOM 848 C C . GLN A 1 108 ? 15.75 -7.555 -9.922 1 91 108 GLN A C 1
ATOM 850 O O . GLN A 1 108 ? 16.562 -6.91 -9.25 1 91 108 GLN A O 1
ATOM 855 N N . ARG A 1 109 ? 15.398 -8.734 -9.641 1 93.94 109 ARG A N 1
ATOM 856 C CA . ARG A 1 109 ? 15.992 -9.469 -8.531 1 93.94 109 ARG A CA 1
ATOM 857 C C . ARG A 1 109 ? 17.5 -9.562 -8.68 1 93.94 109 ARG A C 1
ATOM 859 O O . ARG A 1 109 ? 18.25 -9.234 -7.758 1 93.94 109 ARG A O 1
ATOM 866 N N . GLU A 1 110 ? 18 -10.047 -9.812 1 92.19 110 GLU A N 1
ATOM 867 C CA . GLU A 1 110 ? 19.438 -10.203 -10.062 1 92.19 110 GLU A CA 1
ATOM 868 C C . GLU A 1 110 ? 20.156 -8.859 -9.984 1 92.19 110 GLU A C 1
ATOM 870 O O . GLU A 1 110 ? 21.234 -8.766 -9.383 1 92.19 110 GLU A O 1
ATOM 875 N N . ASP A 1 111 ? 19.562 -7.836 -10.609 1 89.44 111 ASP A N 1
ATOM 876 C CA . ASP A 1 111 ? 20.203 -6.52 -10.648 1 89.44 111 ASP A CA 1
ATOM 877 C C . ASP A 1 111 ? 20.391 -5.965 -9.234 1 89.44 111 ASP A C 1
ATOM 879 O O . ASP A 1 111 ? 21.469 -5.469 -8.906 1 89.44 111 ASP A O 1
ATOM 883 N N . VAL A 1 112 ? 19.328 -6.07 -8.438 1 91.44 112 VAL A N 1
ATOM 884 C CA . VAL A 1 112 ? 19.438 -5.469 -7.113 1 91.44 112 VAL A CA 1
ATOM 885 C C . VAL A 1 112 ? 20.391 -6.289 -6.246 1 91.44 112 VAL A C 1
ATOM 887 O O . VAL A 1 112 ? 21.141 -5.73 -5.438 1 91.44 112 VAL A O 1
ATOM 890 N N . LEU A 1 113 ? 20.406 -7.57 -6.402 1 88.88 113 LEU A N 1
ATOM 891 C CA . LEU A 1 113 ? 21.297 -8.422 -5.613 1 88.88 113 LEU A CA 1
ATOM 892 C C . LEU A 1 113 ? 22.734 -8.266 -6.059 1 88.88 113 LEU A C 1
ATOM 894 O O . LEU A 1 113 ? 23.656 -8.508 -5.277 1 88.88 113 LEU A O 1
ATOM 898 N N . HIS A 1 114 ? 22.938 -7.832 -7.258 1 86.69 114 HIS A N 1
ATOM 899 C CA . HIS A 1 114 ? 24.281 -7.535 -7.738 1 86.69 114 HIS A CA 1
ATOM 900 C C . HIS A 1 114 ? 24.75 -6.164 -7.262 1 86.69 114 HIS A C 1
ATOM 902 O O . HIS A 1 114 ? 25.938 -5.883 -7.246 1 86.69 114 HIS A O 1
ATOM 908 N N . CYS A 1 115 ? 23.781 -5.328 -6.953 1 83.31 115 CYS A N 1
ATOM 909 C CA . CYS A 1 115 ? 24.062 -3.965 -6.52 1 83.31 115 CYS A CA 1
ATOM 910 C C . CYS A 1 115 ? 24.578 -3.945 -5.082 1 83.31 115 CYS A C 1
ATOM 912 O O . CYS A 1 115 ? 25.312 -3.045 -4.699 1 83.31 115 CYS A O 1
ATOM 914 N N . ILE A 1 116 ? 24.203 -4.918 -4.301 1 83 116 ILE A N 1
ATOM 915 C CA . ILE A 1 116 ? 24.547 -4.867 -2.883 1 83 116 ILE A CA 1
ATOM 916 C C . ILE A 1 116 ? 25.609 -5.91 -2.57 1 83 116 ILE A C 1
ATOM 918 O O . ILE A 1 116 ? 25.719 -6.934 -3.25 1 83 116 ILE A O 1
ATOM 922 N N . PRO A 1 117 ? 26.5 -5.547 -1.582 1 82.12 117 PRO A N 1
ATOM 923 C CA . PRO A 1 117 ? 27.469 -6.566 -1.173 1 82.12 117 PRO A CA 1
ATOM 924 C C . PRO A 1 117 ? 26.812 -7.902 -0.836 1 82.12 117 PRO A C 1
ATOM 926 O O . PRO A 1 117 ? 25.719 -7.93 -0.28 1 82.12 117 PRO A O 1
ATOM 929 N N . SER A 1 118 ? 27.359 -9.008 -1.201 1 82.88 118 SER A N 1
ATOM 930 C CA . SER A 1 118 ? 26.781 -10.352 -1.113 1 82.88 118 SER A CA 1
ATOM 931 C C . SER A 1 118 ? 26.453 -10.711 0.33 1 82.88 118 SER A C 1
ATOM 933 O O . SER A 1 118 ? 25.578 -11.555 0.579 1 82.88 118 SER A O 1
ATOM 935 N N . ASN A 1 119 ? 27.047 -10.07 1.27 1 83.25 119 ASN A N 1
ATOM 936 C CA . ASN A 1 119 ? 26.812 -10.422 2.666 1 83.25 119 ASN A CA 1
ATOM 937 C C . ASN A 1 119 ? 25.75 -9.523 3.295 1 83.25 119 ASN A C 1
ATOM 939 O O . ASN A 1 119 ? 25.531 -9.562 4.512 1 83.25 119 ASN A O 1
ATOM 943 N N . THR A 1 120 ? 25.062 -8.805 2.455 1 83.94 120 THR A N 1
ATOM 944 C CA . THR A 1 120 ? 24.031 -7.918 2.971 1 83.94 120 THR A CA 1
ATOM 945 C C . THR A 1 120 ? 22.703 -8.664 3.107 1 83.94 120 THR A C 1
ATOM 947 O O . THR A 1 120 ? 22.297 -9.391 2.199 1 83.94 120 THR A O 1
ATOM 950 N N . SER A 1 121 ? 22.078 -8.586 4.312 1 86.5 121 SER A N 1
ATOM 951 C CA . SER A 1 121 ? 20.75 -9.133 4.523 1 86.5 121 SER A CA 1
ATOM 952 C C . SER A 1 121 ? 19.797 -8.078 5.082 1 86.5 121 SER A C 1
ATOM 954 O O . SER A 1 121 ? 20.234 -7.121 5.73 1 86.5 121 SER A O 1
ATOM 956 N N . ALA A 1 122 ? 18.578 -8.352 4.656 1 86.94 122 ALA A N 1
ATOM 957 C CA . ALA A 1 122 ? 17.594 -7.426 5.207 1 86.94 122 ALA A CA 1
ATOM 958 C C . ALA A 1 122 ? 17.375 -7.672 6.699 1 86.94 122 ALA A C 1
ATOM 960 O O . ALA A 1 122 ? 17.469 -8.812 7.168 1 86.94 122 ALA A O 1
ATOM 961 N N . VAL A 1 123 ? 17.125 -6.727 7.473 1 83.12 123 VAL A N 1
ATOM 962 C CA . VAL A 1 123 ? 16.828 -6.832 8.898 1 83.12 123 VAL A CA 1
ATOM 963 C C . VAL A 1 123 ? 15.508 -7.57 9.094 1 83.12 123 VAL A C 1
ATOM 965 O O . VAL A 1 123 ? 15.312 -8.242 10.109 1 83.12 123 VAL A O 1
ATOM 968 N N . THR A 1 124 ? 14.664 -7.367 8.109 1 84.69 124 THR A N 1
ATOM 969 C CA . THR A 1 124 ? 13.359 -8.016 8.117 1 84.69 124 THR A CA 1
ATOM 970 C C . THR A 1 124 ? 13.195 -8.906 6.887 1 84.69 124 THR A C 1
ATOM 972 O O . THR A 1 124 ? 13.555 -8.508 5.773 1 84.69 124 THR A O 1
ATOM 975 N N . THR A 1 125 ? 12.734 -10.148 7.219 1 86.75 125 THR A N 1
ATOM 976 C CA . THR A 1 125 ? 12.5 -11.07 6.109 1 86.75 125 THR A CA 1
ATOM 977 C C . THR A 1 125 ? 11.023 -11.461 6.027 1 86.75 125 THR A C 1
ATOM 979 O O . THR A 1 125 ? 10.328 -11.469 7.039 1 86.75 125 THR A O 1
ATOM 982 N N . LEU A 1 126 ? 10.648 -11.719 4.766 1 94.88 126 LEU A N 1
ATOM 983 C CA . LEU A 1 126 ? 9.273 -12.141 4.535 1 94.88 126 LEU A CA 1
ATOM 984 C C . LEU A 1 126 ? 9.195 -13.656 4.332 1 94.88 126 LEU A C 1
ATOM 986 O O . LEU A 1 126 ? 8.242 -14.156 3.744 1 94.88 126 LEU A O 1
ATOM 990 N N . TYR A 1 127 ? 10.141 -14.391 4.824 1 94.62 127 TYR A N 1
ATOM 991 C CA . TYR A 1 127 ? 10.219 -15.836 4.613 1 94.62 127 TYR A CA 1
ATOM 992 C C . TYR A 1 127 ? 8.969 -16.531 5.133 1 94.62 127 TYR A C 1
ATOM 994 O O . TYR A 1 127 ? 8.32 -17.281 4.402 1 94.62 127 TYR A O 1
ATOM 1002 N N . LYS A 1 128 ? 8.602 -16.234 6.379 1 94.06 128 LYS A N 1
ATOM 1003 C CA . LYS A 1 128 ? 7.457 -16.906 6.988 1 94.06 128 LYS A CA 1
ATOM 1004 C C . LYS A 1 128 ? 6.168 -16.562 6.246 1 94.06 128 LYS A C 1
ATOM 1006 O O . LYS A 1 128 ? 5.305 -17.422 6.062 1 94.06 128 LYS A O 1
ATOM 1011 N N . TYR A 1 129 ? 6.047 -15.383 5.879 1 95.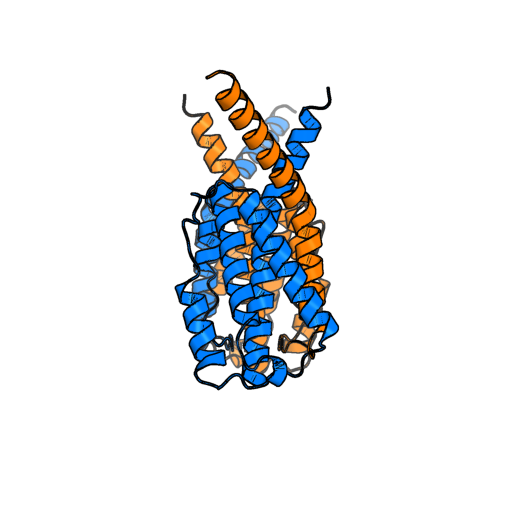31 129 TYR A N 1
ATOM 1012 C CA . TYR A 1 129 ? 4.867 -14.945 5.141 1 95.31 129 TYR A CA 1
ATOM 1013 C C . TYR A 1 129 ? 4.73 -15.719 3.834 1 95.31 129 TYR A C 1
ATOM 1015 O O . TYR A 1 129 ? 3.67 -16.266 3.541 1 95.31 129 TYR A O 1
ATOM 1023 N N . PHE A 1 130 ? 5.758 -15.766 3.039 1 96.44 130 PHE A N 1
ATOM 1024 C CA . PHE A 1 130 ? 5.676 -16.375 1.718 1 96.44 130 PHE A CA 1
ATOM 1025 C C . PHE A 1 130 ? 5.543 -17.891 1.83 1 96.44 130 PHE A C 1
ATOM 1027 O O . PHE A 1 130 ? 4.891 -18.531 1.001 1 96.44 130 PHE A O 1
ATOM 1034 N N . ARG A 1 131 ? 6.129 -18.469 2.832 1 94.19 131 ARG A N 1
ATOM 1035 C CA . ARG A 1 131 ? 5.93 -19.891 3.094 1 94.19 131 ARG A CA 1
ATOM 1036 C C . ARG A 1 131 ? 4.465 -20.188 3.377 1 94.19 131 ARG A C 1
ATOM 1038 O O . ARG A 1 131 ? 3.908 -21.141 2.836 1 94.19 131 ARG A O 1
ATOM 1045 N N . MET A 1 132 ? 3.936 -19.344 4.215 1 92.19 132 MET A N 1
ATOM 1046 C CA . MET A 1 132 ? 2.523 -19.516 4.543 1 92.19 132 MET A CA 1
ATOM 1047 C C . MET A 1 132 ? 1.647 -19.297 3.312 1 92.19 132 MET A C 1
ATOM 1049 O O . MET A 1 132 ? 0.712 -20.062 3.064 1 92.19 132 MET A O 1
ATOM 1053 N N . LEU A 1 133 ? 1.928 -18.297 2.588 1 93.75 133 LEU A N 1
ATOM 1054 C CA . LEU A 1 133 ? 1.182 -18 1.368 1 93.75 133 LEU A CA 1
ATOM 1055 C C . LEU A 1 133 ? 1.207 -19.188 0.416 1 93.75 133 LEU A C 1
ATOM 1057 O O . LEU A 1 133 ? 0.163 -19.609 -0.087 1 93.75 133 LEU A O 1
ATOM 1061 N N . GLU A 1 134 ? 2.357 -19.688 0.214 1 95.12 134 GLU A N 1
ATOM 1062 C CA . GLU A 1 134 ? 2.5 -20.859 -0.658 1 95.12 134 GLU A CA 1
ATOM 1063 C C . GLU A 1 134 ? 1.729 -22.047 -0.11 1 95.12 134 GLU A C 1
ATOM 1065 O O . GLU A 1 134 ? 1.056 -22.766 -0.862 1 95.12 134 GLU A O 1
ATOM 1070 N N . LYS A 1 135 ? 1.858 -22.281 1.12 1 92.94 135 LYS A N 1
ATOM 1071 C CA . LYS A 1 135 ? 1.211 -23.422 1.764 1 92.94 135 LYS A CA 1
ATOM 1072 C C . LYS A 1 135 ? -0.305 -23.359 1.603 1 92.94 135 LYS A C 1
ATOM 1074 O O . LYS A 1 135 ? -0.934 -24.344 1.194 1 92.94 135 LYS A O 1
ATOM 1079 N N . VAL A 1 136 ? -0.904 -22.312 1.8 1 89.31 136 VAL A N 1
ATOM 1080 C CA . VAL A 1 136 ? -2.357 -22.188 1.857 1 89.31 136 VAL A CA 1
ATOM 1081 C C . VAL A 1 136 ? -2.924 -22.078 0.444 1 89.31 136 VAL A C 1
ATOM 1083 O O . VAL A 1 136 ? -4.062 -22.469 0.19 1 89.31 136 VAL A O 1
ATOM 1086 N N . THR A 1 137 ? -2.191 -21.531 -0.443 1 90.56 137 THR A N 1
ATOM 1087 C CA . THR A 1 137 ? -2.742 -21.281 -1.771 1 90.56 137 THR A CA 1
ATOM 1088 C C . THR A 1 137 ? -2.354 -22.406 -2.732 1 90.56 137 THR A C 1
ATOM 1090 O O . THR A 1 137 ? -3.17 -22.844 -3.545 1 90.56 137 THR A O 1
ATOM 1093 N N . LEU A 1 138 ? -1.158 -22.906 -2.678 1 91.81 138 LEU A N 1
ATOM 1094 C CA . LEU A 1 138 ? -0.661 -23.797 -3.725 1 91.81 138 LEU A CA 1
ATOM 1095 C C . LEU A 1 138 ? -0.528 -25.219 -3.209 1 91.81 138 LEU A C 1
ATOM 1097 O O . LEU A 1 138 ? -0.96 -26.172 -3.871 1 91.81 138 LEU A O 1
ATOM 1101 N N . LEU A 1 139 ? -0.006 -25.359 -2.09 1 90.19 139 LEU A N 1
ATOM 1102 C CA . LEU A 1 139 ? 0.284 -26.703 -1.609 1 90.19 139 LEU A CA 1
ATOM 1103 C C . LEU A 1 139 ? -0.987 -27.391 -1.126 1 90.19 139 LEU A C 1
ATOM 1105 O O . LEU A 1 139 ? -1.241 -28.547 -1.473 1 90.19 139 LEU A O 1
ATOM 1109 N N . ARG A 1 140 ? -1.887 -26.688 -0.461 1 83.69 140 ARG A N 1
ATOM 1110 C CA . ARG A 1 140 ? -3.09 -27.297 0.106 1 83.69 140 ARG A CA 1
ATOM 1111 C C . ARG A 1 140 ? -4.199 -27.391 -0.938 1 83.69 140 ARG A C 1
ATOM 1113 O O . ARG A 1 140 ? -5.004 -28.312 -0.908 1 83.69 140 ARG A O 1
ATOM 1120 N N . THR A 1 141 ? -4.219 -26.531 -1.852 1 80.31 141 THR A N 1
ATOM 1121 C CA . THR A 1 141 ? -5.316 -26.469 -2.809 1 80.31 141 THR A CA 1
ATOM 1122 C C . THR A 1 141 ? -4.941 -27.172 -4.113 1 80.31 141 THR A C 1
ATOM 1124 O O . THR A 1 141 ? -5.789 -27.359 -4.984 1 80.31 141 THR A O 1
ATOM 1127 N N . GLY A 1 142 ? -3.631 -27.562 -4.242 1 82.44 142 GLY A N 1
ATOM 1128 C CA . GLY A 1 142 ? -3.164 -28.141 -5.492 1 82.44 142 GLY A CA 1
ATOM 1129 C C . GLY A 1 142 ? -2.99 -27.109 -6.594 1 82.44 142 GLY A C 1
ATOM 1130 O O . GLY A 1 142 ? -2.861 -27.453 -7.77 1 82.44 142 GLY A O 1
ATOM 1131 N N . GLY A 1 143 ? -3.127 -25.891 -6.223 1 84.38 143 GLY A N 1
ATOM 1132 C CA . GLY A 1 143 ? -2.916 -24.828 -7.195 1 84.38 143 GLY A CA 1
ATOM 1133 C C . GLY A 1 143 ? -4.074 -24.672 -8.164 1 84.38 143 GLY A C 1
ATOM 1134 O O . GLY A 1 143 ? -3.883 -24.688 -9.375 1 84.38 143 GLY A O 1
ATOM 1135 N N . SER A 1 144 ? -5.34 -24.531 -7.625 1 85.62 144 SER A N 1
ATOM 1136 C CA . SER A 1 144 ? -6.516 -24.266 -8.445 1 85.62 144 SER A CA 1
ATOM 1137 C C . SER A 1 144 ? -6.426 -22.891 -9.102 1 85.62 144 SER A C 1
ATOM 1139 O O . SER A 1 144 ? -5.57 -22.078 -8.75 1 85.62 144 SER A O 1
ATOM 1141 N N . ARG A 1 145 ? -7.301 -22.672 -10.07 1 83.12 145 ARG A N 1
ATOM 1142 C CA . ARG A 1 145 ? -7.359 -21.359 -10.727 1 83.12 145 ARG A CA 1
ATOM 1143 C C . ARG A 1 145 ? -7.586 -20.25 -9.719 1 83.12 145 ARG A C 1
ATOM 1145 O O . ARG A 1 145 ? -6.926 -19.203 -9.773 1 83.12 145 ARG A O 1
ATOM 1152 N N . GLY A 1 146 ? -8.523 -20.484 -8.773 1 81.81 146 GLY A N 1
ATOM 1153 C CA . GLY A 1 146 ? -8.812 -19.516 -7.723 1 81.81 146 GLY A CA 1
ATOM 1154 C C . GLY A 1 146 ? -7.621 -19.234 -6.824 1 81.81 146 GLY A C 1
ATOM 1155 O O . GLY A 1 146 ? -7.359 -18.078 -6.477 1 81.81 146 GLY A O 1
ATOM 1156 N N . SER A 1 147 ? -6.906 -20.25 -6.48 1 83.88 147 SER A N 1
ATOM 1157 C CA . SER A 1 147 ? -5.754 -20.078 -5.602 1 83.88 147 SER A CA 1
ATOM 1158 C C . SER A 1 147 ? -4.633 -19.312 -6.297 1 83.88 147 SER A C 1
ATOM 1160 O O . SER A 1 147 ? -3.951 -18.5 -5.668 1 83.88 147 SER A O 1
ATOM 1162 N N . TRP A 1 148 ? -4.445 -19.547 -7.586 1 88.88 148 TRP A N 1
ATOM 1163 C CA . TRP A 1 148 ? -3.451 -18.797 -8.352 1 88.88 148 TRP A CA 1
ATOM 1164 C C . TRP A 1 148 ? -3.838 -17.328 -8.453 1 88.88 148 TRP A C 1
ATOM 1166 O O . TRP A 1 148 ? -2.973 -16.453 -8.438 1 88.88 148 TRP A O 1
ATOM 1176 N N . GLU A 1 149 ? -5.086 -17.047 -8.562 1 84.44 149 GLU A N 1
ATOM 1177 C CA . GLU A 1 149 ? -5.543 -15.656 -8.57 1 84.44 149 GLU A CA 1
ATOM 1178 C C . GLU A 1 149 ? -5.238 -14.969 -7.246 1 84.44 149 GLU A C 1
ATOM 1180 O O . GLU A 1 149 ? -4.938 -13.773 -7.211 1 84.4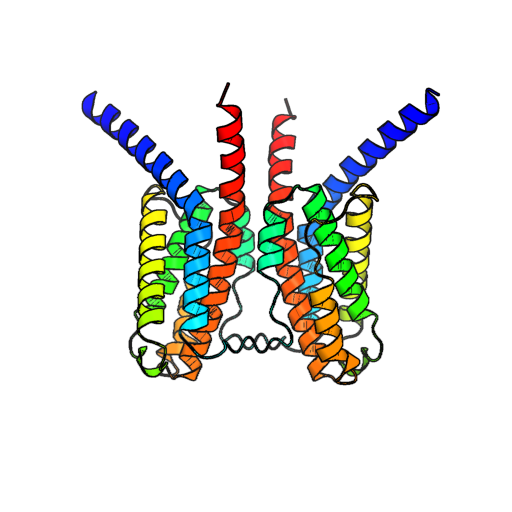4 149 GLU A O 1
ATOM 1185 N N . GLN A 1 150 ? -5.344 -15.68 -6.16 1 84.31 150 GLN A N 1
ATOM 1186 C CA . GLN A 1 150 ? -4.945 -15.133 -4.867 1 84.31 150 GLN A CA 1
ATOM 1187 C C . GLN A 1 150 ? -3.459 -14.789 -4.848 1 84.31 150 GLN A C 1
ATOM 1189 O O . GLN A 1 150 ? -3.066 -13.734 -4.34 1 84.31 150 GLN A O 1
ATOM 1194 N N . VAL A 1 151 ? -2.627 -15.641 -5.402 1 89.75 151 VAL A N 1
ATOM 1195 C CA . VAL A 1 151 ? -1.189 -15.406 -5.504 1 89.75 151 VAL A CA 1
ATOM 1196 C C . VAL A 1 151 ? -0.926 -14.164 -6.359 1 89.75 151 VAL A C 1
ATOM 1198 O O . VAL A 1 151 ? -0.091 -13.328 -6.008 1 89.75 151 VAL A O 1
ATOM 1201 N N . ARG A 1 152 ? -1.682 -14.078 -7.488 1 89.5 152 ARG A N 1
ATOM 1202 C CA . ARG A 1 152 ? -1.555 -12.922 -8.375 1 89.5 152 ARG A CA 1
ATOM 1203 C C . ARG A 1 152 ? -1.902 -11.633 -7.641 1 89.5 152 ARG A C 1
ATOM 1205 O O . ARG A 1 152 ? -1.169 -10.641 -7.73 1 89.5 152 ARG A O 1
ATOM 1212 N N . TRP A 1 153 ? -2.939 -11.695 -6.883 1 83.38 153 TRP A N 1
ATOM 1213 C CA . TRP A 1 153 ? -3.398 -10.539 -6.121 1 83.38 153 TRP A CA 1
ATOM 1214 C C . TRP A 1 153 ? -2.369 -10.133 -5.074 1 83.38 153 TRP A C 1
ATOM 1216 O O . TRP A 1 153 ? -2.027 -8.953 -4.953 1 83.38 153 TRP A O 1
ATOM 1226 N N . GLU A 1 154 ? -1.86 -11.078 -4.309 1 87.06 154 GLU A N 1
ATOM 1227 C CA . GLU A 1 154 ? -0.845 -10.812 -3.293 1 87.06 154 GLU A CA 1
ATOM 1228 C C . GLU A 1 154 ? 0.438 -10.281 -3.924 1 87.06 154 GLU A C 1
ATOM 1230 O O . GLU A 1 154 ? 1.052 -9.344 -3.4 1 87.06 154 GLU A O 1
ATOM 1235 N N . THR A 1 155 ? 0.817 -10.852 -5.023 1 91.75 155 THR A N 1
ATOM 1236 C CA . THR A 1 155 ? 2.035 -10.438 -5.707 1 91.75 155 THR A CA 1
ATOM 1237 C C . THR A 1 155 ? 1.928 -8.984 -6.172 1 91.75 155 THR A C 1
ATOM 1239 O O . THR A 1 155 ? 2.869 -8.203 -6.012 1 91.75 155 THR A O 1
ATOM 1242 N N . ARG A 1 156 ? 0.792 -8.656 -6.738 1 86.31 156 ARG A N 1
ATOM 1243 C CA . ARG A 1 156 ? 0.573 -7.27 -7.152 1 86.31 156 ARG A CA 1
ATOM 1244 C C . ARG A 1 156 ? 0.757 -6.312 -5.98 1 86.31 156 ARG A C 1
ATOM 1246 O O . ARG A 1 156 ? 1.389 -5.266 -6.121 1 86.31 156 ARG A O 1
ATOM 1253 N N . ALA A 1 157 ? 0.162 -6.652 -4.832 1 84.19 157 ALA A N 1
ATOM 1254 C CA . ALA A 1 157 ? 0.27 -5.82 -3.637 1 84.19 157 ALA A CA 1
ATOM 1255 C C . ALA A 1 157 ? 1.728 -5.645 -3.219 1 84.19 157 ALA A C 1
ATOM 1257 O O . ALA A 1 157 ? 2.145 -4.547 -2.84 1 84.19 157 ALA A O 1
ATOM 1258 N N . HIS A 1 158 ? 2.527 -6.695 -3.26 1 92.56 158 HIS A N 1
ATOM 1259 C CA . HIS A 1 158 ? 3.947 -6.609 -2.932 1 92.56 158 HIS A CA 1
ATOM 1260 C C . HIS A 1 158 ? 4.691 -5.727 -3.928 1 92.56 158 HIS A C 1
ATOM 1262 O O . HIS A 1 158 ? 5.551 -4.934 -3.539 1 92.56 158 HIS A O 1
ATOM 1268 N N . LEU A 1 159 ? 4.402 -5.848 -5.238 1 91.31 159 LEU A N 1
ATOM 1269 C CA . LEU A 1 159 ? 5.078 -5.043 -6.25 1 91.31 159 LEU A CA 1
ATOM 1270 C C . LEU A 1 159 ? 4.801 -3.557 -6.039 1 91.31 159 LEU A C 1
ATOM 1272 O O . LEU A 1 159 ? 5.695 -2.727 -6.195 1 91.31 159 LEU A O 1
ATOM 1276 N N . VAL A 1 160 ? 3.633 -3.234 -5.645 1 82.56 160 VAL A N 1
ATOM 1277 C CA . VAL A 1 160 ? 3.281 -1.854 -5.332 1 82.56 160 VAL A CA 1
ATOM 1278 C C . VAL A 1 160 ? 4.094 -1.371 -4.133 1 82.56 160 VAL A C 1
ATOM 1280 O O . VAL A 1 160 ? 4.676 -0.285 -4.168 1 82.56 160 VAL A O 1
ATOM 1283 N N . GLN A 1 161 ? 4.086 -2.172 -3.027 1 86.81 161 GLN A N 1
ATOM 1284 C CA . GLN A 1 161 ? 4.781 -1.778 -1.805 1 86.81 161 GLN A CA 1
ATOM 1285 C C . GLN A 1 161 ? 6.285 -1.666 -2.039 1 86.81 161 GLN A C 1
ATOM 1287 O O . GLN A 1 161 ? 6.945 -0.796 -1.465 1 86.81 161 GLN A O 1
ATOM 1292 N N . LEU A 1 162 ? 6.844 -2.531 -2.865 1 91.62 162 LEU A N 1
ATOM 1293 C CA . LEU A 1 162 ? 8.266 -2.449 -3.188 1 91.62 162 LEU A CA 1
ATOM 1294 C C . LEU A 1 162 ? 8.578 -1.169 -3.951 1 91.62 162 LEU A C 1
ATOM 1296 O O . LEU A 1 162 ? 9.609 -0.536 -3.717 1 91.62 162 LEU A O 1
ATOM 1300 N N . ASP A 1 163 ? 7.742 -0.827 -4.871 1 85.88 163 ASP A N 1
ATOM 1301 C CA . ASP A 1 163 ? 7.922 0.417 -5.613 1 85.88 163 ASP A CA 1
ATOM 1302 C C . ASP A 1 163 ? 7.953 1.619 -4.672 1 85.88 163 ASP A C 1
ATOM 1304 O O . ASP A 1 163 ? 8.812 2.494 -4.805 1 85.88 163 ASP A O 1
ATOM 1308 N N . VAL A 1 164 ? 7.043 1.643 -3.734 1 81.69 164 VAL A N 1
ATOM 1309 C CA . VAL A 1 164 ? 6.949 2.711 -2.744 1 81.69 164 VAL A CA 1
ATOM 1310 C C . VAL A 1 164 ? 8.219 2.744 -1.897 1 81.69 164 VAL A C 1
ATOM 1312 O O . VAL A 1 164 ? 8.719 3.818 -1.554 1 81.69 164 VAL A O 1
ATOM 1315 N N . LEU A 1 165 ? 8.727 1.656 -1.527 1 86.38 165 LEU A N 1
ATOM 1316 C CA . LEU A 1 165 ? 9.906 1.507 -0.68 1 86.38 165 LEU A CA 1
ATOM 1317 C C . LEU A 1 165 ? 11.141 2.094 -1.356 1 86.38 165 LEU A C 1
ATOM 1319 O O . LEU A 1 165 ? 11.977 2.713 -0.698 1 86.38 165 LEU A O 1
ATOM 1323 N N . VAL A 1 166 ? 11.258 1.912 -2.66 1 87.56 166 VAL A N 1
ATOM 1324 C CA . VAL A 1 166 ? 12.484 2.246 -3.385 1 87.56 166 VAL A CA 1
ATOM 1325 C C . VAL A 1 166 ? 12.453 3.715 -3.797 1 87.56 166 VAL A C 1
ATOM 1327 O O . VAL A 1 166 ? 13.508 4.336 -3.984 1 87.56 166 VAL A O 1
ATOM 1330 N N . GLN A 1 167 ? 11.359 4.344 -3.951 1 81.19 167 GLN A N 1
ATOM 1331 C CA . GLN A 1 167 ? 11.148 5.676 -4.508 1 81.19 167 GLN A CA 1
ATOM 1332 C C . GLN A 1 167 ? 11.953 6.727 -3.744 1 81.19 167 GLN A C 1
ATOM 1334 O O . GLN A 1 167 ? 12.602 7.578 -4.352 1 81.19 167 GLN A O 1
ATOM 1339 N N . PRO A 1 168 ? 11.992 6.703 -2.418 1 76.81 168 PRO A N 1
ATOM 1340 C CA . PRO A 1 168 ? 12.773 7.711 -1.696 1 76.81 168 PRO A CA 1
ATOM 1341 C C . PRO A 1 168 ? 14.266 7.633 -2.002 1 76.81 168 PRO A C 1
ATOM 1343 O O . PRO A 1 168 ? 14.977 8.641 -1.908 1 76.81 168 PRO A O 1
ATOM 1346 N N . ASN A 1 169 ? 14.711 6.539 -2.328 1 78.56 169 ASN A N 1
ATOM 1347 C CA . ASN A 1 169 ? 16.125 6.34 -2.611 1 78.56 169 ASN A CA 1
ATOM 1348 C C . ASN A 1 169 ? 16.5 6.895 -3.984 1 78.56 169 ASN A C 1
ATOM 1350 O O . ASN A 1 169 ? 17.688 7.145 -4.254 1 78.56 169 ASN A O 1
ATOM 1354 N N . ILE A 1 170 ? 15.617 7.027 -4.84 1 72.25 170 ILE A N 1
ATOM 1355 C CA . ILE A 1 170 ? 15.828 7.609 -6.156 1 72.25 170 ILE A CA 1
ATOM 1356 C C . ILE A 1 170 ? 15.945 9.125 -6.039 1 72.25 170 ILE A C 1
ATOM 1358 O O . ILE A 1 170 ? 16.828 9.742 -6.656 1 72.25 170 ILE A O 1
ATOM 1362 N N . LYS A 1 171 ? 15.148 9.773 -5.176 1 66.06 171 LYS A N 1
ATOM 1363 C CA . LYS A 1 171 ? 15.117 11.227 -5.016 1 66.06 171 LYS A CA 1
ATOM 1364 C C . LYS A 1 171 ? 16.391 11.734 -4.359 1 66.06 171 LYS A C 1
ATOM 1366 O O . LYS A 1 171 ? 16.922 12.789 -4.742 1 66.06 171 LYS A O 1
ATOM 1371 N N . ASP A 1 172 ? 16.906 11.141 -3.422 1 60.38 172 ASP A N 1
ATOM 1372 C CA . ASP A 1 172 ? 18.109 11.57 -2.738 1 60.38 172 ASP A CA 1
ATOM 1373 C C . ASP A 1 172 ? 19.297 11.633 -3.705 1 60.38 172 ASP A C 1
ATOM 1375 O O . ASP A 1 172 ? 20.172 12.484 -3.57 1 60.38 172 ASP A O 1
ATOM 1379 N N . ARG A 1 173 ? 19.203 10.961 -4.773 1 57.84 173 ARG A N 1
ATOM 1380 C CA . ARG A 1 173 ? 20.312 10.922 -5.719 1 57.84 173 ARG A CA 1
ATOM 1381 C C . ARG A 1 173 ? 20.203 12.047 -6.742 1 57.84 173 ARG A C 1
ATOM 1383 O O . ARG A 1 173 ? 21.219 12.625 -7.145 1 57.84 173 ARG A O 1
ATOM 1390 N N . SER A 1 174 ? 18.984 12.273 -7.18 1 54.31 174 SER A N 1
ATOM 1391 C CA . SER A 1 174 ? 18.828 13.383 -8.117 1 54.31 174 SER A CA 1
ATOM 1392 C C . SER A 1 174 ? 19.234 14.703 -7.484 1 54.31 174 SER A C 1
ATOM 1394 O O . SER A 1 174 ? 19.797 15.57 -8.156 1 54.31 174 SER A O 1
ATOM 1396 N N . ALA A 1 175 ? 19.141 14.859 -6.188 1 56.09 175 ALA A N 1
ATOM 1397 C CA . ALA A 1 175 ? 19.578 16.062 -5.477 1 56.09 175 ALA A CA 1
ATOM 1398 C C . ALA A 1 175 ? 21.094 16.125 -5.391 1 56.09 175 ALA A C 1
ATOM 1400 O O . ALA A 1 175 ? 21.688 17.203 -5.457 1 56.09 175 ALA A O 1
ATOM 1401 N N . ARG A 1 176 ? 21.781 15.055 -5.285 1 54.16 176 ARG A N 1
ATOM 1402 C CA . ARG A 1 176 ? 23.234 15.008 -5.207 1 54.16 176 ARG A CA 1
ATOM 1403 C C . ARG A 1 176 ? 23.859 15.305 -6.562 1 54.16 176 ARG A C 1
ATOM 1405 O O . ARG A 1 176 ? 24.906 15.961 -6.637 1 54.16 176 ARG A O 1
ATOM 1412 N N . ARG A 1 177 ? 23.406 14.82 -7.691 1 54.28 177 ARG A N 1
ATOM 1413 C CA . ARG A 1 177 ? 23.953 15.117 -9.016 1 54.28 177 ARG A CA 1
ATOM 1414 C C . ARG A 1 177 ? 23.859 16.609 -9.328 1 54.28 177 ARG A C 1
ATOM 1416 O O . ARG A 1 177 ? 24.734 17.156 -10 1 54.28 177 ARG A O 1
ATOM 1423 N N . ARG A 1 178 ? 22.812 17.266 -8.852 1 52.12 178 ARG A N 1
ATOM 1424 C CA . ARG A 1 178 ? 22.688 18.688 -9.117 1 52.12 178 ARG A CA 1
ATOM 1425 C C . ARG A 1 178 ? 23.719 19.5 -8.336 1 52.12 178 ARG A C 1
ATOM 1427 O O . ARG A 1 178 ? 24.125 20.578 -8.758 1 52.12 178 ARG A O 1
ATOM 1434 N N . ARG A 1 179 ? 24.125 19.016 -7.312 1 54.12 179 ARG A N 1
ATOM 1435 C CA . ARG A 1 179 ? 25.094 19.766 -6.512 1 54.12 179 ARG A CA 1
ATOM 1436 C C . ARG A 1 179 ? 26.5 19.625 -7.086 1 54.12 179 ARG A C 1
ATOM 1438 O O . ARG A 1 179 ? 27.406 20.359 -6.691 1 54.12 179 ARG A O 1
ATOM 1445 N N . HIS A 1 180 ? 26.75 18.578 -7.793 1 50.59 180 HIS A N 1
ATOM 1446 C CA . HIS A 1 180 ? 28.109 18.406 -8.281 1 50.59 180 HIS A CA 1
ATOM 1447 C C . HIS A 1 180 ? 28.297 19.062 -9.648 1 50.59 180 HIS A C 1
ATOM 1449 O O . HIS A 1 180 ? 29.359 18.953 -10.258 1 50.59 180 HIS A O 1
ATOM 1455 N N . HIS A 1 181 ? 27.219 19.516 -10.25 1 47.09 181 HIS A N 1
ATOM 1456 C CA . HIS A 1 181 ? 27.562 20.297 -11.438 1 47.09 181 HIS A CA 1
ATOM 1457 C C . HIS A 1 181 ? 27.938 21.734 -11.07 1 47.09 181 HIS A C 1
ATOM 1459 O O . HIS A 1 181 ? 27.094 22.484 -10.586 1 47.09 181 HIS A O 1
ATOM 1465 N N . PRO A 1 182 ? 29.281 22.094 -10.852 1 43.09 182 PRO A N 1
ATOM 1466 C CA . PRO A 1 182 ? 29.688 23.484 -10.68 1 43.09 182 PRO A CA 1
ATOM 1467 C C . PRO A 1 182 ? 29.375 24.359 -11.898 1 43.09 182 PRO A C 1
ATOM 1469 O O . PRO A 1 182 ? 29.297 23.844 -13.023 1 43.09 182 PRO A O 1
ATOM 1472 N N . MET B 1 1 ? 50.594 -6.816 -4.367 1 61.44 1 MET B N 1
ATOM 1473 C CA . MET B 1 1 ? 49.594 -6.367 -3.406 1 61.44 1 MET B CA 1
ATOM 1474 C C . MET B 1 1 ? 48.844 -5.141 -3.928 1 61.44 1 MET B C 1
ATOM 1476 O O . MET B 1 1 ? 47.625 -5 -3.711 1 61.44 1 MET B O 1
ATOM 1480 N N . MET B 1 2 ? 49.438 -4.312 -4.797 1 71.88 2 MET B N 1
ATOM 1481 C CA . MET B 1 2 ? 48.812 -3.104 -5.332 1 71.88 2 MET B CA 1
ATOM 1482 C C . MET B 1 2 ? 47.75 -3.449 -6.359 1 71.88 2 MET B C 1
ATOM 1484 O O . MET B 1 2 ? 46.719 -2.803 -6.414 1 71.88 2 MET B O 1
ATOM 1488 N N . SER B 1 3 ? 47.875 -4.594 -6.906 1 75.81 3 SER B N 1
ATOM 1489 C CA . SER B 1 3 ? 46.969 -4.973 -7.98 1 75.81 3 SER B CA 1
ATOM 1490 C C . SER B 1 3 ? 45.625 -5.43 -7.434 1 75.81 3 SER B C 1
ATOM 1492 O O . SER B 1 3 ? 44.562 -5.113 -8 1 75.81 3 SER B O 1
ATOM 1494 N N . HIS B 1 4 ? 45.719 -6.066 -6.27 1 78.69 4 HIS B N 1
ATOM 1495 C CA . HIS B 1 4 ? 44.469 -6.57 -5.672 1 78.69 4 HIS B CA 1
ATOM 1496 C C . HIS B 1 4 ? 43.656 -5.438 -5.062 1 78.69 4 HIS B C 1
ATOM 1498 O O . HIS B 1 4 ? 42.438 -5.434 -5.156 1 78.69 4 HIS B O 1
ATOM 1504 N N . LEU B 1 5 ? 44.281 -4.418 -4.59 1 75.19 5 LEU B N 1
ATOM 1505 C CA . LEU B 1 5 ? 43.594 -3.277 -3.984 1 75.19 5 LEU B CA 1
ATOM 1506 C C . LEU B 1 5 ? 42.906 -2.43 -5.043 1 75.19 5 LEU B C 1
ATOM 1508 O O . LEU B 1 5 ? 41.781 -1.965 -4.832 1 75.19 5 LEU B O 1
ATOM 1512 N N . LEU B 1 6 ? 43.594 -2.207 -6.18 1 74.06 6 LEU B N 1
ATOM 1513 C CA . LEU B 1 6 ? 43.031 -1.439 -7.285 1 74.06 6 LEU B CA 1
ATOM 1514 C C . LEU B 1 6 ? 41.812 -2.139 -7.859 1 74.06 6 LEU B C 1
ATOM 1516 O O . LEU B 1 6 ? 40.812 -1.485 -8.203 1 74.06 6 LEU B O 1
ATOM 1520 N N . LEU B 1 7 ? 41.906 -3.453 -7.898 1 75.88 7 LEU B N 1
ATOM 1521 C CA . LEU B 1 7 ? 40.781 -4.238 -8.406 1 75.88 7 LEU B CA 1
ATOM 1522 C C . LEU B 1 7 ? 39.594 -4.156 -7.461 1 75.88 7 LEU B C 1
ATOM 1524 O O . LEU B 1 7 ? 38.438 -4.078 -7.906 1 75.88 7 LEU B O 1
ATOM 1528 N N . LEU B 1 8 ? 39.812 -4.121 -6.191 1 73.31 8 LEU B N 1
ATOM 1529 C CA . LEU B 1 8 ? 38.75 -4.023 -5.184 1 73.31 8 LEU B CA 1
ATOM 1530 C C . LEU B 1 8 ? 38.094 -2.652 -5.23 1 73.31 8 LEU B C 1
ATOM 1532 O O . LEU B 1 8 ? 36.875 -2.551 -5.121 1 73.31 8 LEU B O 1
ATOM 1536 N N . ILE B 1 9 ? 38.812 -1.644 -5.449 1 72.88 9 ILE B N 1
ATOM 1537 C CA . ILE B 1 9 ? 38.312 -0.281 -5.504 1 72.88 9 ILE B CA 1
ATOM 1538 C C . ILE B 1 9 ? 37.5 -0.09 -6.781 1 72.88 9 ILE B C 1
ATOM 1540 O O . ILE B 1 9 ? 36.406 0.518 -6.758 1 72.88 9 ILE B O 1
ATOM 1544 N N . LEU B 1 10 ? 37.969 -0.656 -7.898 1 71.38 10 LEU B N 1
ATOM 1545 C CA . LEU B 1 10 ? 37.25 -0.551 -9.172 1 71.38 10 LEU B CA 1
ATOM 1546 C C . LEU B 1 10 ? 35.938 -1.314 -9.125 1 71.38 10 LEU B C 1
ATOM 1548 O O . LEU B 1 10 ? 34.938 -0.842 -9.641 1 71.38 10 LEU B O 1
ATOM 1552 N N . SER B 1 11 ? 35.969 -2.443 -8.453 1 70.56 11 SER B N 1
ATOM 1553 C CA . SER B 1 11 ? 34.75 -3.234 -8.336 1 70.56 11 SER B CA 1
ATOM 1554 C C . SER B 1 11 ? 33.688 -2.527 -7.469 1 70.56 11 SER B C 1
ATOM 1556 O O . SER B 1 11 ? 32.5 -2.543 -7.777 1 70.56 11 SER B O 1
ATOM 1558 N N . ALA B 1 12 ? 34.125 -1.955 -6.449 1 71.31 12 ALA B N 1
ATOM 1559 C CA . ALA B 1 12 ? 33.219 -1.235 -5.559 1 71.31 12 ALA B CA 1
ATOM 1560 C C . ALA B 1 12 ? 32.594 -0.042 -6.27 1 71.31 12 ALA B C 1
ATOM 1562 O O . ALA B 1 12 ? 31.391 0.221 -6.109 1 71.31 12 ALA B O 1
ATOM 1563 N N . GLN B 1 13 ? 33.312 0.65 -7.07 1 71.5 13 GLN B N 1
ATOM 1564 C CA . GLN B 1 13 ? 32.781 1.785 -7.824 1 71.5 13 GLN B CA 1
ATOM 1565 C C . GLN B 1 13 ? 31.797 1.33 -8.883 1 71.5 13 GLN B C 1
ATOM 1567 O O . GLN B 1 13 ? 30.781 2.002 -9.125 1 71.5 13 GLN B O 1
ATOM 1572 N N . LEU B 1 14 ? 32.094 0.221 -9.461 1 64.88 14 LEU B N 1
ATOM 1573 C CA . LEU B 1 14 ? 31.203 -0.313 -10.469 1 64.88 14 LEU B CA 1
ATOM 1574 C C . LEU B 1 14 ? 29.859 -0.717 -9.852 1 64.88 14 LEU B C 1
ATOM 1576 O O . LEU B 1 14 ? 28.797 -0.432 -10.406 1 64.88 14 LEU B O 1
ATOM 1580 N N . THR B 1 15 ? 30 -1.325 -8.703 1 68.88 15 THR B N 1
ATOM 1581 C CA . THR B 1 15 ? 28.781 -1.743 -8.023 1 68.88 15 THR B CA 1
ATOM 1582 C C . THR B 1 15 ? 27.953 -0.531 -7.602 1 68.88 15 THR B C 1
ATOM 1584 O O . THR B 1 15 ? 26.734 -0.523 -7.762 1 68.88 15 THR B O 1
ATOM 1587 N N . SER B 1 16 ? 28.703 0.499 -7.195 1 69.69 16 SER B N 1
ATOM 1588 C CA . SER B 1 16 ? 28.016 1.712 -6.77 1 69.69 16 SER B CA 1
ATOM 1589 C C . SER B 1 16 ? 27.312 2.385 -7.938 1 69.69 16 SER B C 1
ATOM 1591 O O . SER B 1 16 ? 26.172 2.828 -7.809 1 69.69 16 SER B O 1
ATOM 1593 N N . ALA B 1 17 ? 27.906 2.438 -9.07 1 71.5 17 ALA B N 1
ATOM 1594 C CA . ALA B 1 17 ? 27.312 3.049 -10.258 1 71.5 17 ALA B CA 1
ATOM 1595 C C . ALA B 1 17 ? 26.125 2.23 -10.758 1 71.5 17 ALA B C 1
ATOM 1597 O O . ALA B 1 17 ? 25.078 2.787 -11.109 1 71.5 17 ALA B O 1
ATOM 1598 N N . LEU B 1 18 ? 26.312 0.939 -10.75 1 67.88 18 LEU B N 1
ATOM 1599 C CA . LEU B 1 18 ? 25.25 0.045 -11.195 1 67.88 18 LEU B CA 1
ATOM 1600 C C . LEU B 1 18 ? 24.031 0.151 -10.289 1 67.88 18 LEU B C 1
ATOM 1602 O O . LEU B 1 18 ? 22.891 0.152 -10.766 1 67.88 18 LEU B O 1
ATOM 1606 N N . C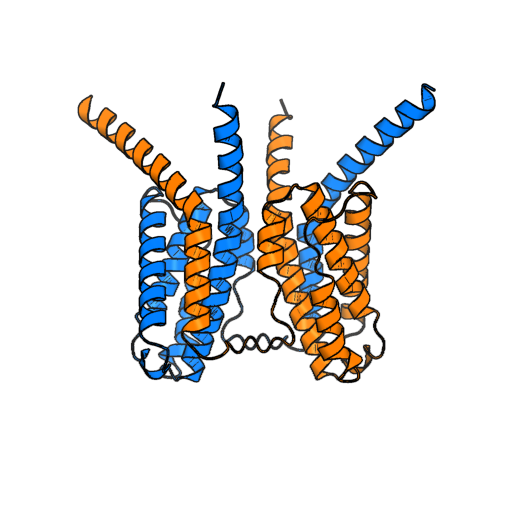YS B 1 19 ? 24.328 0.366 -9.047 1 77.12 19 CYS B N 1
ATOM 1607 C CA . CYS B 1 19 ? 23.234 0.506 -8.086 1 77.12 19 CYS B CA 1
ATOM 1608 C C . CYS B 1 19 ? 22.469 1.805 -8.312 1 77.12 19 CYS B C 1
ATOM 1610 O O . CYS B 1 19 ? 21.25 1.831 -8.227 1 77.12 19 CYS B O 1
ATOM 1612 N N . SER B 1 20 ? 23.281 2.66 -8.75 1 77.25 20 SER B N 1
ATOM 1613 C CA . SER B 1 20 ? 22.625 3.932 -9.055 1 77.25 20 SER B CA 1
ATOM 1614 C C . SER B 1 20 ? 21.766 3.82 -10.312 1 77.25 20 SER B C 1
ATOM 1616 O O . SER B 1 20 ? 20.641 4.32 -10.336 1 77.25 20 SER B O 1
ATOM 1618 N N . ASP B 1 21 ? 22.312 3.133 -11.266 1 76.88 21 ASP B N 1
ATOM 1619 C CA . ASP B 1 21 ? 21.562 2.938 -12.5 1 76.88 21 ASP B CA 1
ATOM 1620 C C . ASP B 1 21 ? 20.312 2.104 -12.25 1 76.88 21 ASP B C 1
ATOM 1622 O O . ASP B 1 21 ? 19.234 2.412 -12.781 1 76.88 21 ASP B O 1
ATOM 1626 N N . TRP B 1 22 ? 20.422 1.124 -11.414 1 79.5 22 TRP B N 1
ATOM 1627 C CA . TRP B 1 22 ? 19.281 0.278 -11.094 1 79.5 22 TRP B CA 1
ATOM 1628 C C . TRP B 1 22 ? 18.203 1.072 -10.367 1 79.5 22 TRP B C 1
ATOM 1630 O O . TRP B 1 22 ? 17.016 0.973 -10.695 1 79.5 22 TRP B O 1
ATOM 1640 N N . LEU B 1 23 ? 18.609 1.854 -9.453 1 80.81 23 LEU B N 1
ATOM 1641 C CA . LEU B 1 23 ? 17.672 2.654 -8.68 1 80.81 23 LEU B CA 1
ATOM 1642 C C . LEU B 1 23 ? 16.875 3.6 -9.578 1 80.81 23 LEU B C 1
ATOM 1644 O O . LEU B 1 23 ? 15.656 3.727 -9.438 1 80.81 23 LEU B O 1
ATOM 1648 N N . SER B 1 24 ? 17.578 4.105 -10.555 1 78.81 24 SER B N 1
ATOM 1649 C CA . SER B 1 24 ? 16.938 5.066 -11.453 1 78.81 24 SER B CA 1
ATOM 1650 C C . SER B 1 24 ? 15.938 4.379 -12.375 1 78.81 24 SER B C 1
ATOM 1652 O O . SER B 1 24 ? 14.938 4.977 -12.773 1 78.81 24 SER B O 1
ATOM 1654 N N . ASP B 1 25 ? 16.203 3.121 -12.555 1 84.25 25 ASP B N 1
ATOM 1655 C CA . ASP B 1 25 ? 15.367 2.402 -13.508 1 84.25 25 ASP B CA 1
ATOM 1656 C C . ASP B 1 25 ? 14.273 1.614 -12.789 1 84.25 25 ASP B C 1
ATOM 1658 O O . ASP B 1 25 ? 13.336 1.118 -13.422 1 84.25 25 ASP B O 1
ATOM 1662 N N . TYR B 1 26 ? 14.336 1.51 -11.539 1 85.62 26 TYR B N 1
ATOM 1663 C CA . TYR B 1 26 ? 13.453 0.607 -10.805 1 85.62 26 TYR B CA 1
ATOM 1664 C C . TYR B 1 26 ? 11.992 1.018 -10.969 1 85.62 26 TYR B C 1
ATOM 1666 O O . TYR B 1 26 ? 11.117 0.166 -11.148 1 85.62 26 TYR B O 1
ATOM 1674 N N . SER B 1 27 ? 11.734 2.307 -10.914 1 80.19 27 SER B N 1
ATOM 1675 C CA . SER B 1 27 ? 10.352 2.766 -11.023 1 80.19 27 SER B CA 1
ATOM 1676 C C . SER B 1 27 ? 9.75 2.375 -12.367 1 80.19 27 SER B C 1
ATOM 1678 O O . SER B 1 27 ? 8.57 2.021 -12.438 1 80.19 27 SER B O 1
ATOM 1680 N N . THR B 1 28 ? 10.594 2.463 -13.375 1 83.88 28 THR B N 1
ATOM 1681 C CA . THR B 1 28 ? 10.141 2.037 -14.695 1 83.88 28 THR B CA 1
ATOM 1682 C C . THR B 1 28 ? 9.906 0.529 -14.727 1 83.88 28 THR B C 1
ATOM 1684 O O . THR B 1 28 ? 8.859 0.068 -15.195 1 83.88 28 THR B O 1
ATOM 1687 N N . GLN B 1 29 ? 10.82 -0.246 -14.188 1 88.19 29 GLN B N 1
ATOM 1688 C CA . GLN B 1 29 ? 10.711 -1.701 -14.156 1 88.19 29 GLN B CA 1
ATOM 1689 C C . GLN B 1 29 ? 9.531 -2.15 -13.305 1 88.19 29 GLN B C 1
ATOM 1691 O O . GLN B 1 29 ? 8.812 -3.078 -13.672 1 88.19 29 GLN B O 1
ATOM 1696 N N . SER B 1 30 ? 9.391 -1.518 -12.172 1 84.88 30 SER B N 1
ATOM 1697 C CA . SER B 1 30 ? 8.266 -1.824 -11.305 1 84.88 30 SER B CA 1
ATOM 1698 C C . SER B 1 30 ? 6.938 -1.521 -11.984 1 84.88 30 SER B C 1
ATOM 1700 O O . SER B 1 30 ? 5.984 -2.291 -11.875 1 84.88 30 SER B O 1
ATOM 1702 N N . GLY B 1 31 ? 6.906 -0.43 -12.711 1 82.69 31 GLY B N 1
ATOM 1703 C CA . GLY B 1 31 ? 5.73 -0.103 -13.5 1 82.69 31 GLY B CA 1
ATOM 1704 C C . GLY B 1 31 ? 5.41 -1.147 -14.555 1 82.69 31 GLY B C 1
ATOM 1705 O O . GLY B 1 31 ? 4.242 -1.491 -14.758 1 82.69 31 GLY B O 1
ATOM 1706 N N . GLU B 1 32 ? 6.41 -1.604 -15.234 1 86.5 32 GLU B N 1
ATOM 1707 C CA . GLU B 1 32 ? 6.219 -2.67 -16.219 1 86.5 32 GLU B CA 1
ATOM 1708 C C . GLU B 1 32 ? 5.715 -3.947 -15.555 1 86.5 32 GLU B C 1
ATOM 1710 O O . GLU B 1 32 ? 4.785 -4.586 -16.047 1 86.5 32 GLU B O 1
ATOM 1715 N N . ALA B 1 33 ? 6.328 -4.312 -14.438 1 89.12 33 ALA B N 1
ATOM 1716 C CA . ALA B 1 33 ? 5.883 -5.488 -13.695 1 89.12 33 ALA B CA 1
ATOM 1717 C C . ALA B 1 33 ? 4.41 -5.363 -13.305 1 89.12 33 ALA B C 1
ATOM 1719 O O . ALA B 1 33 ? 3.637 -6.309 -13.469 1 89.12 33 ALA B O 1
ATOM 1720 N N . LEU B 1 34 ? 4.027 -4.227 -12.859 1 85.56 34 LEU B N 1
ATOM 1721 C CA . LEU B 1 34 ? 2.643 -3.975 -12.469 1 85.56 34 LEU B CA 1
ATOM 1722 C C . LEU B 1 34 ? 1.715 -4.047 -13.68 1 85.56 34 LEU B C 1
ATOM 1724 O O . LEU B 1 34 ? 0.6 -4.562 -13.578 1 85.56 34 LEU B O 1
ATOM 1728 N N . SER B 1 35 ? 2.186 -3.545 -14.859 1 83.5 35 SER B N 1
ATOM 1729 C CA . SER B 1 35 ? 1.39 -3.643 -16.078 1 83.5 35 SER B CA 1
ATOM 1730 C C . SER B 1 35 ? 1.19 -5.094 -16.5 1 83.5 35 SER B C 1
ATOM 1732 O O . SER B 1 35 ? 0.082 -5.5 -16.859 1 83.5 35 SER B O 1
ATOM 1734 N N . TRP B 1 36 ? 2.197 -5.922 -16.375 1 86.81 36 TRP B N 1
ATOM 1735 C CA . TRP B 1 36 ? 2.113 -7.328 -16.766 1 86.81 36 TRP B CA 1
ATOM 1736 C C . TRP B 1 36 ? 1.223 -8.109 -15.805 1 86.81 36 TRP B C 1
ATOM 1738 O O . TRP B 1 36 ? 0.38 -8.898 -16.234 1 86.81 36 TRP B O 1
ATOM 1748 N N . ILE B 1 37 ? 1.35 -7.883 -14.555 1 87.19 37 ILE B N 1
ATOM 1749 C CA . ILE B 1 37 ? 0.556 -8.625 -13.586 1 87.19 37 ILE B CA 1
ATOM 1750 C C . ILE B 1 37 ? -0.919 -8.258 -13.734 1 87.19 37 ILE B C 1
ATOM 1752 O O . ILE B 1 37 ? -1.797 -9.102 -13.539 1 87.19 37 ILE B O 1
ATOM 1756 N N . ASN B 1 38 ? -1.189 -7.074 -14.094 1 75.81 38 ASN B N 1
ATOM 1757 C CA . ASN B 1 38 ? -2.566 -6.652 -14.328 1 75.81 38 ASN B CA 1
ATOM 1758 C C . ASN B 1 38 ? -3.137 -7.281 -15.594 1 75.81 38 ASN B C 1
ATOM 1760 O O . ASN B 1 38 ? -4.332 -7.566 -15.664 1 75.81 38 ASN B O 1
ATOM 1764 N N . SER B 1 39 ? -2.316 -7.543 -16.578 1 83.25 39 SER B N 1
ATOM 1765 C CA . SER B 1 39 ? -2.816 -7.961 -17.891 1 83.25 39 SER B CA 1
ATOM 1766 C C . SER B 1 39 ? -2.799 -9.477 -18.031 1 83.25 39 SER B C 1
ATOM 1768 O O . SER B 1 39 ? -3.402 -10.031 -18.953 1 83.25 39 SER B O 1
ATOM 1770 N N . MET B 1 40 ? -2.172 -10.258 -17.141 1 87.31 40 MET B N 1
ATOM 1771 C CA . MET B 1 40 ? -1.962 -11.688 -17.344 1 87.31 40 MET B CA 1
ATOM 1772 C C . MET B 1 40 ? -3.236 -12.477 -17.047 1 87.31 40 MET B C 1
ATOM 1774 O O . MET B 1 40 ? -3.391 -13.609 -17.484 1 87.31 40 MET B O 1
ATOM 1778 N N . GLY B 1 41 ? -4.098 -11.977 -16.281 1 78.88 41 GLY B N 1
ATOM 1779 C CA . GLY B 1 41 ? -5.363 -12.602 -15.953 1 78.88 41 GLY B CA 1
ATOM 1780 C C . GLY B 1 41 ? -6.551 -11.672 -16.109 1 78.88 41 GLY B C 1
ATOM 1781 O O . GLY B 1 41 ? -6.449 -10.633 -16.766 1 78.88 41 GLY B O 1
ATOM 1782 N N . GLY B 1 42 ? -7.691 -12.234 -15.75 1 69.62 42 GLY B N 1
ATOM 1783 C CA . GLY B 1 42 ? -8.859 -11.367 -15.734 1 69.62 42 GLY B CA 1
ATOM 1784 C C . GLY B 1 42 ? -8.75 -10.227 -14.734 1 69.62 42 GLY B C 1
ATOM 1785 O O . GLY B 1 42 ? -7.691 -10.023 -14.133 1 69.62 42 GLY B O 1
ATOM 1786 N N . PRO B 1 43 ? -9.711 -9.43 -14.758 1 63.22 43 PRO B N 1
ATOM 1787 C CA . PRO B 1 43 ? -9.688 -8.352 -13.773 1 63.22 43 PRO B CA 1
ATOM 1788 C C . PRO B 1 43 ? -9.359 -8.844 -12.367 1 63.22 43 PRO B C 1
ATOM 1790 O O . PRO B 1 43 ? -9.906 -9.859 -11.922 1 63.22 43 PRO B O 1
ATOM 1793 N N . LEU B 1 44 ? -8.203 -8.43 -12.016 1 59.06 44 LEU B N 1
ATOM 1794 C CA . LEU B 1 44 ? -7.801 -8.836 -10.672 1 59.06 44 LEU B CA 1
ATOM 1795 C C . LEU B 1 44 ? -8.859 -8.445 -9.648 1 59.06 44 LEU B C 1
ATOM 1797 O O . LEU B 1 44 ? -9.484 -7.387 -9.773 1 59.06 44 LEU B O 1
ATOM 1801 N N . ARG B 1 45 ? -9.641 -9.43 -9.336 1 51.06 45 ARG B N 1
ATOM 1802 C CA . ARG B 1 45 ? -10.648 -9.219 -8.305 1 51.06 45 ARG B CA 1
ATOM 1803 C C . ARG B 1 45 ? -10.242 -8.102 -7.355 1 51.06 45 ARG B C 1
ATOM 1805 O O . ARG B 1 45 ? -9.406 -8.305 -6.477 1 51.06 45 ARG B O 1
ATOM 1812 N N . ASP B 1 46 ? -9.5 -7.094 -7.73 1 51.5 46 ASP B N 1
ATOM 1813 C CA . ASP B 1 46 ? -9.547 -6.109 -6.652 1 51.5 46 ASP B CA 1
ATOM 1814 C C . ASP B 1 46 ? -10.984 -5.676 -6.371 1 51.5 46 ASP B C 1
ATOM 1816 O O . ASP B 1 46 ? -11.625 -5.051 -7.219 1 51.5 46 ASP B O 1
ATOM 1820 N N . GLU B 1 47 ? -11.758 -6.641 -5.895 1 60.19 47 GLU B N 1
ATOM 1821 C CA . GLU B 1 47 ? -13.156 -6.41 -5.547 1 60.19 47 GLU B CA 1
ATOM 1822 C C . GLU B 1 47 ? -13.336 -5.051 -4.879 1 60.19 47 GLU B C 1
ATOM 1824 O O . GLU B 1 47 ? -14.25 -4.867 -4.074 1 60.19 47 GLU B O 1
ATOM 1829 N N . ARG B 1 48 ? -12.531 -4.152 -5.367 1 72.25 48 ARG B N 1
ATOM 1830 C CA . ARG B 1 48 ? -12.711 -2.797 -4.855 1 72.25 48 ARG B CA 1
ATOM 1831 C C . ARG B 1 48 ? -13.789 -2.057 -5.641 1 72.25 48 ARG B C 1
ATOM 1833 O O . ARG B 1 48 ? -13.945 -2.262 -6.844 1 72.25 48 ARG B O 1
ATOM 1840 N N . PRO B 1 49 ? -14.586 -1.343 -4.914 1 79.12 49 PRO B N 1
ATOM 1841 C CA . PRO B 1 49 ? -15.648 -0.615 -5.605 1 79.12 49 PRO B CA 1
ATOM 1842 C C . PRO B 1 49 ? -15.109 0.399 -6.613 1 79.12 49 PRO B C 1
ATOM 1844 O O . PRO B 1 49 ? -15.75 0.65 -7.641 1 79.12 49 PRO B O 1
ATOM 1847 N N . VAL B 1 50 ? -13.992 1.071 -6.25 1 86 50 VAL B N 1
ATOM 1848 C CA . VAL B 1 50 ? -13.266 2.021 -7.09 1 86 50 VAL B CA 1
ATOM 1849 C C . VAL B 1 50 ? -11.781 1.679 -7.098 1 86 50 VAL B C 1
ATOM 1851 O O . VAL B 1 50 ? -11.188 1.42 -6.047 1 86 50 VAL B O 1
ATOM 1854 N N . PRO B 1 51 ? -11.219 1.619 -8.367 1 78.69 51 PRO B N 1
ATOM 1855 C CA . PRO B 1 51 ? -9.781 1.338 -8.398 1 78.69 51 PRO B CA 1
ATOM 1856 C C . PRO B 1 51 ? -8.984 2.262 -7.48 1 78.69 51 PRO B C 1
ATOM 1858 O O . PRO B 1 51 ? -9.18 3.479 -7.5 1 78.69 51 PRO B O 1
ATOM 1861 N N . PHE B 1 52 ? -8.039 1.673 -6.73 1 84.31 52 PHE B N 1
ATOM 1862 C CA . PHE B 1 52 ? -7.254 2.453 -5.781 1 84.31 52 PHE B CA 1
ATOM 1863 C C . PHE B 1 52 ? -6.312 3.4 -6.516 1 84.31 52 PHE B C 1
ATOM 1865 O O . PHE B 1 52 ? -5.711 3.029 -7.527 1 84.31 52 PHE B O 1
ATOM 1872 N N . PRO B 1 53 ? -6.113 4.59 -6.023 1 89 53 PRO B N 1
ATOM 1873 C CA . PRO B 1 53 ? -5.363 5.621 -6.742 1 89 53 PRO B CA 1
ATOM 1874 C C . PRO B 1 53 ? -3.859 5.535 -6.504 1 89 53 PRO B C 1
ATOM 1876 O O . PRO B 1 53 ? -3.242 6.512 -6.07 1 89 53 PRO B O 1
ATOM 1879 N N . ASN B 1 54 ? -3.275 4.457 -6.91 1 78.62 54 ASN B N 1
ATOM 1880 C CA . ASN B 1 54 ? -1.849 4.219 -6.719 1 78.62 54 ASN B CA 1
ATOM 1881 C C . ASN B 1 54 ? -1.005 5.285 -7.414 1 78.62 54 ASN B C 1
ATOM 1883 O O . ASN B 1 54 ? 0.017 5.719 -6.879 1 78.62 54 ASN B O 1
ATOM 1887 N N . ARG B 1 55 ? -1.422 5.648 -8.609 1 78.19 55 ARG B N 1
ATOM 1888 C CA . ARG B 1 55 ? -0.663 6.633 -9.375 1 78.19 55 ARG B CA 1
ATOM 1889 C C . ARG B 1 55 ? -0.581 7.961 -8.625 1 78.19 55 ARG B C 1
ATOM 1891 O O . ARG B 1 55 ? 0.462 8.617 -8.633 1 78.19 55 ARG B O 1
ATOM 1898 N N . ALA B 1 56 ? -1.678 8.32 -8.047 1 90.81 56 ALA B N 1
ATOM 1899 C CA . ALA B 1 56 ? -1.694 9.555 -7.266 1 90.81 56 ALA B CA 1
ATOM 1900 C C . ALA B 1 56 ? -0.702 9.484 -6.109 1 90.81 56 ALA B C 1
ATOM 1902 O O . ALA B 1 56 ? 0.058 10.43 -5.879 1 90.81 56 ALA B O 1
ATOM 1903 N N . TYR B 1 57 ? -0.653 8.398 -5.387 1 88.44 57 TYR B N 1
ATOM 1904 C CA . TYR B 1 57 ? 0.27 8.227 -4.27 1 88.44 57 TYR B CA 1
ATOM 1905 C C . TYR B 1 57 ? 1.714 8.195 -4.758 1 88.44 57 TYR B C 1
ATOM 1907 O O . TYR B 1 57 ? 2.604 8.75 -4.109 1 88.44 57 TYR B O 1
ATOM 1915 N N . ARG B 1 58 ? 1.944 7.625 -5.863 1 82.31 58 ARG B N 1
ATOM 1916 C CA . ARG B 1 58 ? 3.281 7.602 -6.445 1 82.31 58 ARG B CA 1
ATOM 1917 C C . ARG B 1 58 ? 3.744 9.008 -6.812 1 82.31 58 ARG B C 1
ATOM 1919 O O . ARG B 1 58 ? 4.895 9.375 -6.559 1 82.31 58 ARG B O 1
ATOM 1926 N N . ARG B 1 59 ? 2.852 9.711 -7.395 1 85.94 59 ARG B N 1
ATOM 1927 C CA . ARG B 1 59 ? 3.174 11.062 -7.832 1 85.94 59 ARG B CA 1
ATOM 1928 C C . ARG B 1 59 ? 3.477 11.969 -6.641 1 85.94 59 ARG B C 1
ATOM 1930 O O . ARG B 1 59 ? 4.477 12.688 -6.641 1 85.94 59 ARG B O 1
ATOM 1937 N N . VAL B 1 60 ? 2.65 11.891 -5.637 1 92.38 60 VAL B N 1
ATOM 1938 C CA . VAL B 1 60 ? 2.799 12.812 -4.516 1 92.38 60 VAL B CA 1
ATOM 1939 C C . VAL B 1 60 ? 4.074 12.492 -3.746 1 92.38 60 VAL B C 1
ATOM 1941 O O . VAL B 1 60 ? 4.676 13.367 -3.125 1 92.38 60 VAL B O 1
ATOM 1944 N N . ARG B 1 61 ? 4.539 11.32 -3.771 1 85.81 61 ARG B N 1
ATOM 1945 C CA . ARG B 1 61 ? 5.762 10.906 -3.088 1 85.81 61 ARG B CA 1
ATOM 1946 C C . ARG B 1 61 ? 6.98 11.625 -3.652 1 85.81 61 ARG B C 1
ATOM 1948 O O . ARG B 1 61 ? 8 11.75 -2.979 1 85.81 61 ARG B O 1
ATOM 1955 N N . ARG B 1 62 ? 6.832 12.172 -4.844 1 84.88 62 ARG B N 1
ATOM 1956 C CA . ARG B 1 62 ? 7.949 12.82 -5.523 1 84.88 62 ARG B CA 1
ATOM 1957 C C . ARG B 1 62 ? 7.859 14.336 -5.398 1 84.88 62 ARG B C 1
ATOM 1959 O O . ARG B 1 62 ? 8.672 15.062 -5.973 1 84.88 62 ARG B O 1
ATOM 1966 N N . GLU B 1 63 ? 6.859 14.789 -4.723 1 90.62 63 GLU B N 1
ATOM 1967 C CA . GLU B 1 63 ? 6.633 16.219 -4.57 1 90.62 63 GLU B CA 1
ATOM 1968 C C . GLU B 1 63 ? 7.285 16.75 -3.295 1 90.62 63 GLU B C 1
ATOM 1970 O O . GLU B 1 63 ? 7.953 16 -2.578 1 90.62 63 GLU B O 1
ATOM 1975 N N . THR B 1 64 ? 7.297 18.016 -3.031 1 85.88 64 THR B N 1
ATOM 1976 C CA . THR B 1 64 ? 7.848 18.656 -1.84 1 85.88 64 THR B CA 1
ATOM 1977 C C . THR B 1 64 ? 7.148 18.141 -0.582 1 85.88 64 THR B C 1
ATOM 1979 O O . THR B 1 64 ? 6.027 17.641 -0.652 1 85.88 64 THR B O 1
ATOM 1982 N N . VAL B 1 65 ? 7.801 18.328 0.504 1 84.69 65 VAL B N 1
ATOM 1983 C CA . VAL B 1 65 ? 7.242 17.906 1.786 1 84.69 65 VAL B CA 1
ATOM 1984 C C . VAL B 1 65 ? 5.922 18.641 2.037 1 84.69 65 VAL B C 1
ATOM 1986 O O . VAL B 1 65 ? 4.957 18.047 2.518 1 84.69 65 VAL B O 1
ATOM 1989 N N . GLN B 1 66 ? 5.883 19.938 1.694 1 86.81 66 GLN B N 1
ATOM 1990 C CA . GLN B 1 66 ? 4.668 20.719 1.893 1 86.81 66 GLN B CA 1
ATOM 1991 C C . GLN B 1 66 ? 3.512 20.141 1.072 1 86.81 66 GLN B C 1
ATOM 1993 O O . GLN B 1 66 ? 2.381 20.062 1.558 1 86.81 66 GLN B O 1
ATOM 1998 N N . SER B 1 67 ? 3.822 19.797 -0.132 1 89.19 67 SER B N 1
ATOM 1999 C CA . SER B 1 67 ? 2.797 19.203 -0.983 1 89.19 67 SER B CA 1
ATOM 2000 C C . SER B 1 67 ? 2.342 17.844 -0.439 1 89.19 67 SER B C 1
ATOM 2002 O O . SER B 1 67 ? 1.156 17.516 -0.503 1 89.19 67 SER B O 1
ATOM 2004 N N . GLN B 1 68 ? 3.277 17.094 0.056 1 92.12 68 GLN B N 1
ATOM 2005 C CA . GLN B 1 68 ? 2.939 15.797 0.651 1 92.12 68 GLN B CA 1
ATOM 2006 C C . GLN B 1 68 ? 2.023 15.977 1.858 1 92.12 68 GLN B C 1
ATOM 2008 O O . GLN B 1 68 ? 1.019 15.273 1.989 1 92.12 68 GLN B O 1
ATOM 2013 N N . LEU B 1 69 ? 2.365 16.938 2.662 1 91.94 69 LEU B N 1
ATOM 2014 C CA . LEU B 1 69 ? 1.556 17.188 3.85 1 91.94 69 LEU B CA 1
ATOM 2015 C C . LEU B 1 69 ? 0.174 17.703 3.465 1 91.94 69 LEU B C 1
ATOM 2017 O O . LEU B 1 69 ? -0.826 17.344 4.09 1 91.94 69 LEU B O 1
ATOM 2021 N N . ALA B 1 70 ? 0.115 18.547 2.471 1 93.5 70 ALA B N 1
ATOM 2022 C CA . ALA B 1 70 ? -1.173 19 1.956 1 93.5 70 ALA B CA 1
ATOM 2023 C C . ALA B 1 70 ? -2.016 17.828 1.469 1 93.5 70 ALA B C 1
ATOM 2025 O O . ALA B 1 70 ? -3.225 17.781 1.714 1 93.5 70 ALA B O 1
ATOM 2026 N N . PHE B 1 71 ? -1.375 16.922 0.808 1 95.81 71 PHE B N 1
ATOM 2027 C CA . PHE B 1 71 ? -2.033 15.711 0.307 1 95.81 71 PHE B CA 1
ATOM 2028 C C . PHE B 1 71 ? -2.594 14.883 1.455 1 95.81 71 PHE B C 1
ATOM 2030 O O . PHE B 1 71 ? -3.715 14.375 1.372 1 95.81 71 PHE B O 1
ATOM 2037 N N . VAL B 1 72 ? -1.85 14.727 2.486 1 95.75 72 VAL B N 1
ATOM 2038 C CA . VAL B 1 72 ? -2.285 13.984 3.666 1 95.75 72 VAL B CA 1
ATOM 2039 C C . VAL B 1 72 ? -3.521 14.641 4.266 1 95.75 72 VAL B C 1
ATOM 2041 O O . VAL B 1 72 ? -4.535 13.984 4.504 1 95.75 72 VAL B O 1
ATOM 2044 N N . GLY B 1 73 ? -3.412 15.961 4.496 1 95.69 73 GLY B N 1
ATOM 2045 C CA . GLY B 1 73 ? -4.535 16.703 5.062 1 95.69 73 GLY B CA 1
ATOM 2046 C C . GLY B 1 73 ? -5.789 16.609 4.219 1 95.69 73 GLY B C 1
ATOM 2047 O O . GLY B 1 73 ? -6.887 16.391 4.746 1 95.69 73 GLY B O 1
AT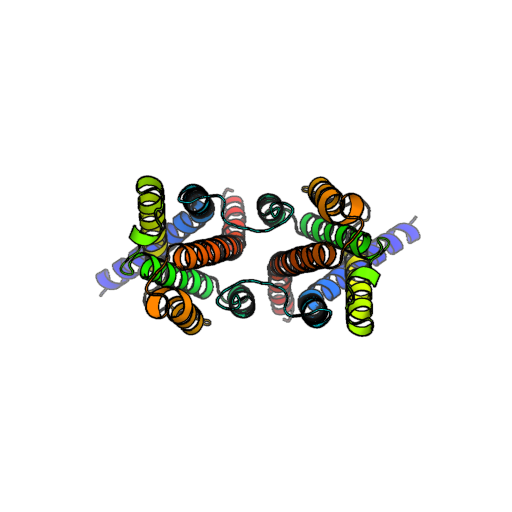OM 2048 N N . GLU B 1 74 ? -5.684 16.766 2.945 1 96.12 74 GLU B N 1
ATOM 2049 C CA . GLU B 1 74 ? -6.812 16.688 2.023 1 96.12 74 GLU B CA 1
ATOM 2050 C C . GLU B 1 74 ? -7.426 15.289 2.02 1 96.12 74 GLU B C 1
ATOM 2052 O O . GLU B 1 74 ? -8.648 15.141 2.037 1 96.12 74 GLU B O 1
ATOM 2057 N N . THR B 1 75 ? -6.559 14.289 1.971 1 97.19 75 THR B N 1
ATOM 2058 C CA . THR B 1 75 ? -7.051 12.922 1.97 1 97.19 75 THR B CA 1
ATOM 2059 C C . THR B 1 75 ? -7.82 12.617 3.254 1 97.19 75 THR B C 1
ATOM 2061 O O . THR B 1 75 ? -8.906 12.039 3.213 1 97.19 75 THR B O 1
ATOM 2064 N N . LEU B 1 76 ? -7.273 13.016 4.367 1 97 76 LEU B N 1
ATOM 2065 C CA . LEU B 1 76 ? -7.957 12.828 5.641 1 97 76 LEU B CA 1
ATOM 2066 C C . LEU B 1 76 ? -9.281 13.578 5.664 1 97 76 LEU B C 1
ATOM 2068 O O . LEU B 1 76 ? -10.25 13.117 6.27 1 97 76 LEU B O 1
ATOM 2072 N N . SER B 1 77 ? -9.352 14.727 4.98 1 96.38 77 SER B N 1
ATOM 2073 C CA . SER B 1 77 ? -10.602 15.477 4.871 1 96.38 77 SER B CA 1
ATOM 2074 C C . SER B 1 77 ? -11.656 14.68 4.102 1 96.38 77 SER B C 1
ATOM 2076 O O . SER B 1 77 ? -12.82 14.656 4.488 1 96.38 77 SER B O 1
ATOM 2078 N N . PHE B 1 78 ? -11.234 14.047 3.031 1 96.88 78 PHE B N 1
ATOM 2079 C CA . PHE B 1 78 ? -12.172 13.234 2.262 1 96.88 78 PHE B CA 1
ATOM 2080 C C . PHE B 1 78 ? -12.656 12.047 3.082 1 96.88 78 PHE B C 1
ATOM 2082 O O . PHE B 1 78 ? -13.836 11.703 3.049 1 96.88 78 PHE B O 1
ATOM 2089 N N . ILE B 1 79 ? -11.75 11.406 3.797 1 96.81 79 ILE B N 1
ATOM 2090 C CA . ILE B 1 79 ? -12.109 10.281 4.645 1 96.81 79 ILE B CA 1
ATOM 2091 C C . ILE B 1 79 ? -13.086 10.734 5.723 1 96.81 79 ILE B C 1
ATOM 2093 O O . ILE B 1 79 ? -14.102 10.07 5.961 1 96.81 79 ILE B O 1
ATOM 2097 N N . ALA B 1 80 ? -12.805 11.883 6.371 1 96.94 80 ALA B N 1
ATOM 2098 C CA . ALA B 1 80 ? -13.695 12.43 7.398 1 96.94 80 ALA B CA 1
ATOM 2099 C C . ALA B 1 80 ? -15.094 12.672 6.84 1 96.94 80 ALA B C 1
ATOM 2101 O O . ALA B 1 80 ? -16.094 12.398 7.512 1 96.94 80 ALA B O 1
ATOM 2102 N N . GLN B 1 81 ? -15.141 13.141 5.691 1 95.75 81 GLN B N 1
ATOM 2103 C CA . GLN B 1 81 ? -16.422 13.406 5.051 1 95.75 81 GLN B CA 1
ATOM 2104 C C . GLN B 1 81 ? -17.203 12.117 4.816 1 95.75 81 GLN B C 1
ATOM 2106 O O . GLN B 1 81 ? -18.422 12.07 5.008 1 95.75 81 GLN B O 1
ATOM 2111 N N . LEU B 1 82 ? -16.531 11.055 4.41 1 94.94 82 LEU B N 1
ATOM 2112 C CA . LEU B 1 82 ? -17.203 9.766 4.23 1 94.94 82 LEU B CA 1
ATOM 2113 C C . LEU B 1 82 ? -17.859 9.312 5.531 1 94.94 82 LEU B C 1
ATOM 2115 O O . LEU B 1 82 ? -19 8.867 5.527 1 94.94 82 LEU B O 1
ATOM 2119 N N . PHE B 1 83 ? -17.172 9.484 6.582 1 94.69 83 PHE B N 1
ATOM 2120 C CA . PHE B 1 83 ? -17.625 8.977 7.871 1 94.69 83 PHE B CA 1
ATOM 2121 C C . PHE B 1 83 ? -18.625 9.945 8.508 1 94.69 83 PHE B C 1
ATOM 2123 O O . PHE B 1 83 ? -19.156 9.672 9.586 1 94.69 83 PHE B O 1
ATOM 2130 N N . ASN B 1 84 ? -18.844 11 7.859 1 91.06 84 ASN B N 1
ATOM 2131 C CA . ASN B 1 84 ? -19.875 11.922 8.297 1 91.06 84 ASN B CA 1
ATOM 2132 C C . ASN B 1 84 ? -21.172 11.727 7.504 1 91.06 84 ASN B C 1
ATOM 2134 O O . ASN B 1 84 ? -22.188 12.359 7.801 1 91.06 84 ASN B O 1
ATOM 2138 N N . SER B 1 85 ? -21.094 10.883 6.559 1 85.25 85 SER B N 1
ATOM 2139 C CA . SER B 1 85 ? -22.266 10.625 5.723 1 85.25 85 SER B CA 1
ATOM 2140 C C . SER B 1 85 ? -23.406 10.016 6.535 1 85.25 85 SER B C 1
ATOM 2142 O O . SER B 1 85 ? -23.172 9.391 7.57 1 85.25 85 SER B O 1
ATOM 2144 N N . ALA B 1 86 ? -24.531 10.227 5.988 1 79.62 86 ALA B N 1
ATOM 2145 C CA . ALA B 1 86 ? -25.734 9.711 6.656 1 79.62 86 ALA B CA 1
ATOM 2146 C C . ALA B 1 86 ? -25.781 8.188 6.598 1 79.62 86 ALA B C 1
ATOM 2148 O O . ALA B 1 86 ? -25.062 7.566 5.824 1 79.62 86 ALA B O 1
ATOM 2149 N N . ASN B 1 87 ? -26.5 7.504 7.438 1 86 87 ASN B N 1
ATOM 2150 C CA . ASN B 1 87 ? -26.859 6.086 7.445 1 86 87 ASN B CA 1
ATOM 2151 C C . ASN B 1 87 ? -25.656 5.211 7.82 1 86 87 ASN B C 1
ATOM 2153 O O . ASN B 1 87 ? -25.625 4.031 7.48 1 86 87 ASN B O 1
ATOM 2157 N N . MET B 1 88 ? -24.672 5.836 8.484 1 90.25 88 MET B N 1
ATOM 2158 C CA . MET B 1 88 ? -23.516 5.055 8.922 1 90.25 88 MET B CA 1
ATOM 2159 C C . MET B 1 88 ? -23.922 3.998 9.945 1 90.25 88 MET B C 1
ATOM 2161 O O . MET B 1 88 ? -23.25 2.973 10.086 1 90.25 88 MET B O 1
ATOM 2165 N N . SER B 1 89 ? -24.969 4.246 10.617 1 89.56 89 SER B N 1
ATOM 2166 C CA . SER B 1 89 ? -25.453 3.289 11.609 1 89.56 89 SER B CA 1
ATOM 2167 C C . SER B 1 89 ? -25.797 1.949 10.961 1 89.56 89 SER B C 1
ATOM 2169 O O . SER B 1 89 ? -25.781 0.912 11.625 1 89.56 89 SER B O 1
ATOM 2171 N N . ALA B 1 90 ? -26.141 1.953 9.703 1 88.75 90 ALA B N 1
ATOM 2172 C CA . ALA B 1 90 ? -26.469 0.728 8.969 1 88.75 90 ALA B CA 1
ATOM 2173 C C . ALA B 1 90 ? -25.266 -0.219 8.945 1 88.75 90 ALA B C 1
ATOM 2175 O O . ALA B 1 90 ? -25.422 -1.43 8.773 1 88.75 90 ALA B O 1
ATOM 2176 N N . ALA B 1 91 ? -24.094 0.261 9.164 1 87.75 91 ALA B N 1
ATOM 2177 C CA . ALA B 1 91 ? -22.859 -0.54 9.117 1 87.75 91 ALA B CA 1
ATOM 2178 C C . ALA B 1 91 ? -22.828 -1.541 10.266 1 87.75 91 ALA B C 1
ATOM 2180 O O . ALA B 1 91 ? -22.25 -2.623 10.133 1 87.75 91 ALA B O 1
ATOM 2181 N N . GLY B 1 92 ? -23.469 -1.121 11.375 1 89.69 92 GLY B N 1
ATOM 2182 C CA . GLY B 1 92 ? -23.469 -1.992 12.539 1 89.69 92 GLY B CA 1
ATOM 2183 C C . GLY B 1 92 ? -22.109 -2.076 13.211 1 89.69 92 GLY B C 1
ATOM 2184 O O . GLY B 1 92 ? -21.812 -3.059 13.891 1 89.69 92 GLY B O 1
ATOM 2185 N N . TRP B 1 93 ? -21.266 -1.07 13.031 1 92 93 TRP B N 1
ATOM 2186 C CA . TRP B 1 93 ? -19.922 -1.075 13.602 1 92 93 TRP B CA 1
ATOM 2187 C C . TRP B 1 93 ? -19.969 -0.807 15.102 1 92 93 TRP B C 1
ATOM 2189 O O . TRP B 1 93 ? -20.953 -0.252 15.609 1 92 93 TRP B O 1
ATOM 2199 N N . ASN B 1 94 ? -18.875 -1.241 15.797 1 88.62 94 ASN B N 1
ATOM 2200 C CA . ASN B 1 94 ? -18.703 -0.884 17.203 1 88.62 94 ASN B CA 1
ATOM 2201 C C . ASN B 1 94 ? -18.656 0.628 17.391 1 88.62 94 ASN B C 1
ATOM 2203 O O . ASN B 1 94 ? -17.797 1.303 16.828 1 88.62 94 ASN B O 1
ATOM 2207 N N . ARG B 1 95 ? -19.5 1.123 18.188 1 91.06 95 ARG B N 1
ATOM 2208 C CA . ARG B 1 95 ? -19.672 2.564 18.344 1 91.06 95 ARG B CA 1
ATOM 2209 C C . ARG B 1 95 ? -18.422 3.205 18.938 1 91.06 95 ARG B C 1
ATOM 2211 O O . ARG B 1 95 ? -17.969 4.25 18.469 1 91.06 95 ARG B O 1
ATOM 2218 N N . THR B 1 96 ? -17.812 2.613 19.922 1 91.88 96 THR B N 1
ATOM 2219 C CA . THR B 1 96 ? -16.656 3.188 20.594 1 91.88 96 THR B CA 1
ATOM 2220 C C . THR B 1 96 ? -15.461 3.268 19.656 1 91.88 96 THR B C 1
ATOM 2222 O O . THR B 1 96 ? -14.844 4.324 19.531 1 91.88 96 THR B O 1
ATOM 2225 N N . SER B 1 97 ? -15.148 2.17 19.016 1 90.38 97 SER B N 1
ATOM 2226 C CA . SER B 1 97 ? -14.031 2.143 18.078 1 90.38 97 SER B CA 1
ATOM 2227 C C . SER B 1 97 ? -14.25 3.127 16.938 1 90.38 97 SER B C 1
ATOM 2229 O O . SER B 1 97 ? -13.305 3.793 16.5 1 90.38 97 SER B O 1
ATOM 2231 N N . THR B 1 98 ? -15.484 3.203 16.469 1 93.31 98 THR B N 1
ATOM 2232 C CA . THR B 1 98 ? -15.805 4.109 15.375 1 93.31 98 THR B CA 1
ATOM 2233 C C . THR B 1 98 ? -15.586 5.562 15.789 1 93.31 98 THR B C 1
ATOM 2235 O O . THR B 1 98 ? -14.992 6.344 15.047 1 93.31 98 THR B O 1
ATOM 2238 N N . GLU B 1 99 ? -16.016 5.93 16.953 1 94.19 99 GLU B N 1
ATOM 2239 C CA . GLU B 1 99 ? -15.867 7.297 17.438 1 94.19 99 GLU B CA 1
ATOM 2240 C C . GLU B 1 99 ? -14.398 7.637 17.672 1 94.19 99 GLU B C 1
ATOM 2242 O O . GLU B 1 99 ? -13.969 8.758 17.406 1 94.19 99 GLU B O 1
ATOM 2247 N N . LYS B 1 100 ? -13.633 6.711 18.188 1 92.25 100 LYS B N 1
ATOM 2248 C CA . LYS B 1 100 ? -12.203 6.93 18.391 1 92.25 100 LYS B CA 1
ATOM 2249 C C . LYS B 1 100 ? -11.477 7.117 17.062 1 92.25 100 LYS B C 1
ATOM 2251 O O . LYS B 1 100 ? -10.578 7.961 16.953 1 92.25 100 LYS B O 1
ATOM 2256 N N . LEU B 1 101 ? -11.852 6.289 16.078 1 93.56 101 LEU B N 1
ATOM 2257 C CA . LEU B 1 101 ? -11.297 6.449 14.734 1 93.56 101 LEU B CA 1
ATOM 2258 C C . LEU B 1 101 ? -11.609 7.836 14.172 1 93.56 101 LEU B C 1
ATOM 2260 O O . LEU B 1 101 ? -10.711 8.531 13.703 1 93.56 101 LEU B O 1
ATOM 2264 N N . ARG B 1 102 ? -12.883 8.219 14.219 1 95.62 102 ARG B N 1
ATOM 2265 C CA . ARG B 1 102 ? -13.305 9.508 13.688 1 95.62 102 ARG B CA 1
ATOM 2266 C C . ARG B 1 102 ? -12.578 10.656 14.383 1 95.62 102 ARG B C 1
ATOM 2268 O O . ARG B 1 102 ? -12.117 11.586 13.727 1 95.62 102 ARG B O 1
ATOM 2275 N N . THR B 1 103 ? -12.461 10.602 15.664 1 94.81 103 THR B N 1
ATOM 2276 C CA . THR B 1 103 ? -11.766 11.625 16.438 1 94.81 103 THR B CA 1
ATOM 2277 C C . THR B 1 103 ? -10.289 11.695 16.031 1 94.81 103 THR B C 1
ATOM 2279 O O . THR B 1 103 ? -9.742 12.789 15.852 1 94.81 103 THR B O 1
ATOM 2282 N N . ASN B 1 104 ? -9.695 10.547 15.922 1 93.31 104 ASN B N 1
ATOM 2283 C CA . ASN B 1 104 ? -8.297 10.477 15.5 1 93.31 104 ASN B CA 1
ATOM 2284 C C . ASN B 1 104 ? -8.094 11.094 14.125 1 93.31 104 ASN B C 1
ATOM 2286 O O . ASN B 1 104 ? -7.191 11.906 13.93 1 93.31 104 ASN B O 1
ATOM 2290 N N . ILE B 1 105 ? -8.906 10.758 13.164 1 94.56 105 ILE B N 1
ATOM 2291 C CA . ILE B 1 105 ? -8.82 11.273 11.805 1 94.56 105 ILE B CA 1
ATOM 2292 C C . ILE B 1 105 ? -8.992 12.789 11.812 1 94.56 105 ILE B C 1
ATOM 2294 O O . ILE B 1 105 ? -8.227 13.516 11.164 1 94.56 105 ILE B O 1
ATOM 2298 N N . ASN B 1 106 ? -9.961 13.289 12.555 1 94.12 106 ASN B N 1
ATOM 2299 C CA . ASN B 1 106 ? -10.211 14.727 12.633 1 94.12 106 ASN B CA 1
ATOM 2300 C C . ASN B 1 106 ? -9.031 15.461 13.258 1 94.12 106 ASN B C 1
ATOM 2302 O O . ASN B 1 106 ? -8.625 16.531 12.773 1 94.12 106 ASN B O 1
ATOM 2306 N N . ARG B 1 107 ? -8.523 14.891 14.25 1 92.38 107 ARG B N 1
ATOM 2307 C CA . ARG B 1 107 ? -7.375 15.508 14.914 1 92.38 107 ARG B CA 1
ATOM 2308 C C . ARG B 1 107 ? -6.168 15.555 13.984 1 92.38 107 ARG B C 1
ATOM 2310 O O . ARG B 1 107 ? -5.535 16.609 13.836 1 92.38 107 ARG B O 1
ATOM 2317 N N . GLN B 1 108 ? -5.816 14.422 13.336 1 91 108 GLN B N 1
ATOM 2318 C CA . GLN B 1 108 ? -4.684 14.367 12.414 1 91 108 GLN B CA 1
ATOM 2319 C C . GLN B 1 108 ? -4.871 15.336 11.25 1 91 108 GLN B C 1
ATOM 2321 O O . GLN B 1 108 ? -3.93 16.016 10.844 1 91 108 GLN B O 1
ATOM 2326 N N . ARG B 1 109 ? -6.031 15.375 10.742 1 94.06 109 ARG B N 1
ATOM 2327 C CA . ARG B 1 109 ? -6.367 16.297 9.672 1 94.06 109 ARG B CA 1
ATOM 2328 C C . ARG B 1 109 ? -6.102 17.734 10.086 1 94.06 109 ARG B C 1
ATOM 2330 O O . ARG B 1 109 ? -5.422 18.484 9.375 1 94.06 109 ARG B O 1
ATOM 2337 N N . GLU B 1 110 ? -6.645 18.203 11.203 1 92.06 110 GLU B N 1
ATOM 2338 C CA . GLU B 1 110 ? -6.477 19.562 11.695 1 92.06 110 GLU B CA 1
ATOM 2339 C C . GLU B 1 110 ? -5.008 19.875 11.953 1 92.06 110 GLU B C 1
ATOM 2341 O O . GLU B 1 110 ? -4.523 20.953 11.586 1 92.06 110 GLU B O 1
ATOM 2346 N N . ASP B 1 111 ? -4.309 18.938 12.594 1 89.25 111 ASP B N 1
ATOM 2347 C CA . ASP B 1 111 ? -2.91 19.156 12.945 1 89.25 111 ASP B CA 1
ATOM 2348 C C . ASP B 1 111 ? -2.059 19.391 11.695 1 89.25 111 ASP B C 1
ATOM 2350 O O . ASP B 1 111 ? -1.249 20.312 11.656 1 89.25 111 ASP B O 1
ATOM 2354 N N . VAL B 1 112 ? -2.258 18.516 10.719 1 91.56 112 VAL B N 1
ATOM 2355 C CA . VAL B 1 112 ? -1.404 18.625 9.539 1 91.56 112 VAL B CA 1
ATOM 2356 C C . VAL B 1 112 ? -1.772 19.891 8.758 1 91.56 112 VAL B C 1
ATOM 2358 O O . VAL B 1 112 ? -0.9 20.547 8.195 1 91.56 112 VAL B O 1
ATOM 2361 N N . LEU B 1 113 ? -3.027 20.25 8.711 1 88.81 113 LEU B N 1
ATOM 2362 C CA . LEU B 1 113 ? -3.459 21.438 7.984 1 88.81 113 LEU B CA 1
ATOM 2363 C C . LEU B 1 113 ? -3.025 22.703 8.711 1 88.81 113 LEU B C 1
ATOM 2365 O O . LEU B 1 113 ? -2.873 23.766 8.094 1 88.81 113 LEU B O 1
ATOM 2369 N N . HIS B 1 114 ? -2.799 22.609 9.977 1 86.5 114 HIS B N 1
ATOM 2370 C CA . HIS B 1 114 ? -2.27 23.734 10.734 1 86.5 114 HIS B CA 1
ATOM 2371 C C . HIS B 1 114 ? -0.76 23.859 10.562 1 86.5 114 HIS B C 1
ATOM 2373 O O . HIS B 1 114 ? -0.187 24.922 10.812 1 86.5 114 HIS B O 1
ATOM 2379 N N . CYS B 1 115 ? -0.172 22.734 10.203 1 83.25 115 CYS B N 1
ATOM 2380 C CA . CYS B 1 115 ? 1.275 22.688 10.031 1 83.25 115 CYS B CA 1
ATOM 2381 C C . CYS B 1 115 ? 1.699 23.359 8.734 1 83.25 115 CYS B C 1
ATOM 2383 O O . CYS B 1 115 ? 2.82 23.859 8.625 1 83.25 115 CYS B O 1
ATOM 2385 N N . ILE B 1 116 ? 0.843 23.391 7.762 1 83 116 ILE B N 1
ATOM 2386 C CA . ILE B 1 116 ? 1.25 23.906 6.453 1 83 116 ILE B CA 1
ATOM 2387 C C . ILE B 1 116 ? 0.59 25.25 6.195 1 83 116 ILE B C 1
ATOM 2389 O O . ILE B 1 116 ? -0.49 25.531 6.719 1 83 116 ILE B O 1
ATOM 2393 N N . PRO B 1 117 ? 1.354 26.141 5.469 1 82.06 117 PRO B N 1
ATOM 2394 C CA . PRO B 1 117 ? 0.708 27.406 5.102 1 82.06 117 PRO B CA 1
ATOM 2395 C C . PRO B 1 117 ? -0.659 27.203 4.453 1 82.06 117 PRO B C 1
ATOM 2397 O O . PRO B 1 117 ? -0.85 26.25 3.693 1 82.06 117 PRO B O 1
ATOM 2400 N N . SER B 1 118 ? -1.651 27.953 4.766 1 82.75 118 SER B N 1
ATOM 2401 C CA . SER B 1 118 ? -3.049 27.797 4.375 1 82.75 118 SER B CA 1
ATOM 2402 C C . SER B 1 118 ? -3.205 27.797 2.859 1 82.75 118 SER B C 1
ATOM 2404 O O . SER B 1 118 ? -4.172 27.25 2.33 1 82.75 118 SER B O 1
ATOM 2406 N N . ASN B 1 119 ? -2.283 28.328 2.156 1 83.12 119 ASN B N 1
ATOM 2407 C CA . ASN B 1 119 ? -2.404 28.406 0.705 1 83.12 119 ASN B CA 1
ATOM 2408 C C . ASN B 1 119 ? -1.697 27.234 0.024 1 83.12 119 ASN B C 1
ATOM 2410 O O . ASN B 1 119 ? -1.546 27.219 -1.199 1 83.12 119 ASN B O 1
ATOM 2414 N N . THR B 1 120 ? -1.332 26.266 0.82 1 83.94 120 THR B N 1
ATOM 2415 C CA . THR B 1 120 ? -0.652 25.109 0.252 1 83.94 120 THR B CA 1
ATOM 2416 C C . THR B 1 120 ? -1.663 24.078 -0.247 1 83.94 120 THR B C 1
ATOM 2418 O O . THR B 1 120 ? -2.637 23.781 0.444 1 83.94 120 THR B O 1
ATOM 2421 N N . SER B 1 121 ? -1.498 23.641 -1.521 1 86.38 121 SER B N 1
ATOM 2422 C CA . SER B 1 121 ? -2.311 22.562 -2.068 1 86.38 121 SER B CA 1
ATOM 2423 C C . SER B 1 121 ? -1.438 21.438 -2.629 1 86.38 121 SER B C 1
ATOM 2425 O O . SER B 1 121 ? -0.297 21.672 -3.029 1 86.38 121 SER B O 1
ATOM 2427 N N . ALA B 1 122 ? -2.07 20.297 -2.486 1 86.94 122 ALA B N 1
ATOM 2428 C CA . ALA B 1 122 ? -1.334 19.188 -3.068 1 86.94 122 ALA B CA 1
ATOM 2429 C C . ALA B 1 122 ? -1.333 19.266 -4.594 1 86.94 122 ALA B C 1
ATOM 2431 O O . ALA B 1 122 ? -2.307 19.719 -5.195 1 86.94 122 ALA B O 1
ATOM 2432 N N . VAL B 1 123 ? -0.337 18.859 -5.25 1 83.12 123 VAL B N 1
ATOM 2433 C CA . VAL B 1 123 ? -0.232 18.812 -6.703 1 83.12 123 VAL B CA 1
ATOM 2434 C C . VAL B 1 123 ? -1.226 17.781 -7.258 1 83.12 123 VAL B C 1
ATOM 2436 O O . VAL B 1 123 ? -1.707 17.922 -8.383 1 83.12 123 VAL B O 1
ATOM 2439 N N . THR B 1 124 ? -1.439 16.797 -6.414 1 84.81 124 THR B N 1
ATOM 2440 C CA . THR B 1 124 ? -2.391 15.742 -6.762 1 84.81 124 THR B CA 1
ATOM 2441 C C . THR B 1 124 ? -3.512 15.664 -5.73 1 84.81 124 THR B C 1
ATOM 2443 O O . THR B 1 124 ? -3.26 15.742 -4.523 1 84.81 124 THR B O 1
ATOM 2446 N N . THR B 1 125 ? -4.746 15.617 -6.328 1 87.19 125 THR B N 1
ATOM 2447 C CA . THR B 1 125 ? -5.891 15.5 -5.434 1 87.19 125 THR B CA 1
ATOM 2448 C C . THR B 1 125 ? -6.648 14.203 -5.684 1 87.19 125 THR B C 1
ATOM 2450 O O . THR B 1 125 ? -6.637 13.672 -6.797 1 87.19 125 THR B O 1
ATOM 2453 N N . LEU B 1 126 ? -7.242 13.75 -4.559 1 95 126 LEU B N 1
ATOM 2454 C CA . LEU B 1 126 ? -8.039 12.531 -4.656 1 95 126 LEU B CA 1
ATOM 2455 C C . LEU B 1 126 ? -9.523 12.852 -4.699 1 95 126 LEU B C 1
ATOM 2457 O O . LEU B 1 126 ? -10.359 12 -4.379 1 95 126 LEU B O 1
ATOM 2461 N N . TYR B 1 127 ? -9.891 14.023 -5.113 1 94.69 127 TYR B N 1
ATOM 2462 C CA . TYR B 1 127 ? -11.273 14.477 -5.105 1 94.69 127 TYR B CA 1
ATOM 2463 C C . TYR B 1 127 ? -12.156 13.562 -5.953 1 94.69 127 TYR B C 1
ATOM 2465 O O . TYR B 1 127 ? -13.172 13.055 -5.477 1 94.69 127 TYR B O 1
ATOM 2473 N N . LYS B 1 128 ? -11.734 13.32 -7.191 1 94.06 128 LYS B N 1
ATOM 2474 C CA . LYS B 1 128 ? -12.539 12.508 -8.102 1 94.06 128 LYS B CA 1
ATOM 2475 C C . LYS B 1 128 ? -12.688 11.086 -7.578 1 94.06 128 LYS B C 1
ATOM 2477 O O . LYS B 1 128 ? -13.758 10.484 -7.688 1 94.06 128 LYS B O 1
ATOM 2482 N N . TYR B 1 129 ? -11.648 10.578 -7.07 1 95.31 129 TYR B N 1
ATOM 2483 C CA . TYR B 1 129 ? -11.68 9.227 -6.516 1 95.31 129 TYR B CA 1
ATOM 2484 C C . TYR B 1 129 ? -12.695 9.125 -5.383 1 95.31 129 TYR B C 1
ATOM 2486 O O . TYR B 1 129 ? -13.547 8.234 -5.383 1 95.31 129 TYR B O 1
ATOM 2494 N N . PHE B 1 130 ? -12.633 9.992 -4.426 1 96.44 130 PHE B N 1
ATOM 2495 C CA . PHE B 1 130 ? -13.484 9.898 -3.25 1 96.44 130 PHE B CA 1
ATOM 2496 C C . PHE B 1 130 ? -14.938 10.219 -3.607 1 96.44 130 PHE B C 1
ATOM 2498 O O . PHE B 1 130 ? -15.859 9.656 -3.02 1 96.44 130 PHE B O 1
ATOM 2505 N N . ARG B 1 131 ? -15.141 11.078 -4.551 1 94.19 131 ARG B N 1
ATOM 2506 C CA . ARG B 1 131 ? -16.484 11.336 -5.055 1 94.19 131 ARG B CA 1
ATOM 2507 C C . ARG B 1 131 ? -17.094 10.07 -5.656 1 94.19 131 ARG B C 1
ATOM 2509 O O . ARG B 1 131 ? -18.25 9.734 -5.379 1 94.19 131 ARG B O 1
ATOM 2516 N N . MET B 1 132 ? -16.266 9.453 -6.445 1 92.25 132 MET B N 1
ATOM 2517 C CA . MET B 1 132 ? -16.719 8.211 -7.059 1 92.25 132 MET B CA 1
ATOM 2518 C C . MET B 1 132 ? -16.969 7.141 -6 1 92.25 132 MET B C 1
ATOM 2520 O O . MET B 1 132 ? -17.969 6.434 -6.051 1 92.25 132 MET B O 1
ATOM 2524 N N . LEU B 1 133 ? -16.078 7.02 -5.082 1 93.69 133 LEU B N 1
ATOM 2525 C CA . LEU B 1 133 ? -16.234 6.051 -4 1 93.69 133 LEU B CA 1
ATOM 2526 C C . LEU B 1 133 ? -17.531 6.273 -3.246 1 93.69 133 LEU B C 1
ATOM 2528 O O . LEU B 1 133 ? -18.297 5.328 -3.02 1 93.69 133 LEU B O 1
ATOM 2532 N N . GLU B 1 134 ? -17.75 7.48 -2.918 1 95.06 134 GLU B N 1
ATOM 2533 C CA . GLU B 1 134 ? -18.984 7.816 -2.217 1 95.06 134 GLU B CA 1
ATOM 2534 C C . GLU B 1 134 ? -20.219 7.5 -3.072 1 95.06 134 GLU B C 1
ATOM 2536 O O . GLU B 1 134 ? -21.203 6.953 -2.574 1 95.06 134 GLU B O 1
ATOM 2541 N N . LYS B 1 135 ? -20.188 7.863 -4.27 1 92.94 135 LYS B N 1
ATOM 2542 C CA . LYS B 1 135 ? -21.297 7.66 -5.188 1 92.94 135 LYS B CA 1
ATOM 2543 C C . LYS B 1 135 ? -21.656 6.18 -5.309 1 92.94 135 LYS B C 1
ATOM 2545 O O . LYS B 1 135 ? -22.812 5.797 -5.172 1 92.94 135 LYS B O 1
ATOM 2550 N N . VAL B 1 136 ? -20.75 5.34 -5.461 1 89.25 136 VAL B N 1
ATOM 2551 C CA . VAL B 1 136 ? -20.984 3.934 -5.773 1 89.25 136 VAL B CA 1
ATOM 2552 C C . VAL B 1 136 ? -21.297 3.164 -4.492 1 89.25 136 VAL B C 1
ATOM 2554 O O . VAL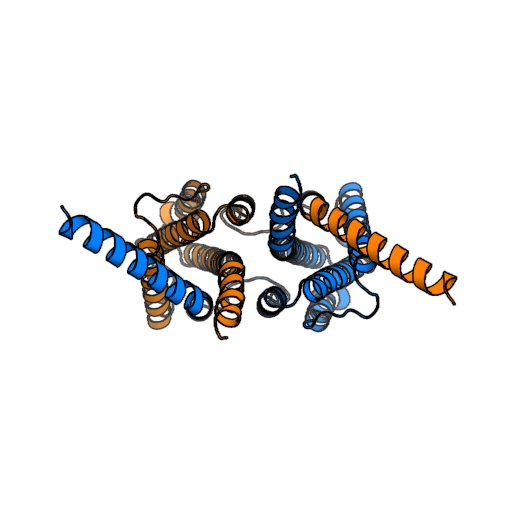 B 1 136 ? -22.016 2.162 -4.52 1 89.25 136 VAL B O 1
ATOM 2557 N N . THR B 1 137 ? -20.766 3.572 -3.41 1 90.25 137 THR B N 1
ATOM 2558 C CA . THR B 1 137 ? -20.938 2.793 -2.188 1 90.25 137 THR B CA 1
ATOM 2559 C C . THR B 1 137 ? -22.094 3.338 -1.351 1 90.25 137 THR B C 1
ATOM 2561 O O . THR B 1 137 ? -22.875 2.57 -0.788 1 90.25 137 THR B O 1
ATOM 2564 N N . LEU B 1 138 ? -22.266 4.621 -1.252 1 91.69 138 LEU B N 1
ATOM 2565 C CA . LEU B 1 138 ? -23.188 5.191 -0.275 1 91.69 138 LEU B CA 1
ATOM 2566 C C . LEU B 1 138 ? -24.406 5.793 -0.964 1 91.69 138 LEU B C 1
ATOM 2568 O O . LEU B 1 138 ? -25.547 5.551 -0.546 1 91.69 138 LEU B O 1
ATOM 2572 N N . LEU B 1 139 ? -24.188 6.5 -1.957 1 90.12 139 LEU B N 1
ATOM 2573 C CA . LEU B 1 139 ? -25.297 7.219 -2.568 1 90.12 139 LEU B CA 1
ATOM 2574 C C . LEU B 1 139 ? -26.188 6.277 -3.383 1 90.12 139 LEU B C 1
ATOM 2576 O O . LEU B 1 139 ? -27.406 6.312 -3.271 1 90.12 139 LEU B O 1
ATOM 2580 N N . ARG B 1 140 ? -25.609 5.312 -4.09 1 83.56 140 ARG B N 1
ATOM 2581 C CA . ARG B 1 140 ? -26.359 4.422 -4.957 1 83.56 140 ARG B CA 1
ATOM 2582 C C . ARG B 1 140 ? -26.938 3.246 -4.172 1 83.56 140 ARG B C 1
ATOM 2584 O O . ARG B 1 140 ? -28 2.73 -4.504 1 83.56 140 ARG B O 1
ATOM 2591 N N . THR B 1 141 ? -26.328 2.867 -3.148 1 80.38 141 THR B N 1
ATOM 2592 C CA . THR B 1 141 ? -26.719 1.666 -2.42 1 80.38 141 THR B CA 1
ATOM 2593 C C . THR B 1 141 ? -27.547 2.027 -1.189 1 80.38 141 THR B C 1
ATOM 2595 O O . THR B 1 141 ? -28.109 1.149 -0.529 1 80.38 141 THR B O 1
ATOM 2598 N N . GLY B 1 142 ? -27.625 3.361 -0.876 1 81.88 142 GLY B N 1
ATOM 2599 C CA . GLY B 1 142 ? -28.297 3.785 0.341 1 81.88 142 GLY B CA 1
ATOM 2600 C C . GLY B 1 142 ? -27.5 3.506 1.596 1 81.88 142 GLY B C 1
ATOM 2601 O O . GLY B 1 142 ? -28.016 3.576 2.707 1 81.88 142 GLY B O 1
ATOM 2602 N N . GLY B 1 143 ? -26.297 3.09 1.386 1 83.94 143 GLY B N 1
ATOM 2603 C CA . GLY B 1 143 ? -25.422 2.852 2.529 1 83.94 143 GLY B CA 1
ATOM 2604 C C . GLY B 1 143 ? -25.75 1.566 3.268 1 83.94 143 GLY B C 1
ATOM 2605 O O . GLY B 1 143 ? -25.969 1.58 4.48 1 83.94 143 GLY B O 1
ATOM 2606 N N . SER B 1 144 ? -25.844 0.4 2.533 1 85.56 144 SER B N 1
ATOM 2607 C CA . SER B 1 144 ? -26.031 -0.91 3.145 1 85.56 144 SER B CA 1
ATOM 2608 C C . SER B 1 144 ? -24.844 -1.301 4.008 1 85.56 144 SER B C 1
ATOM 2610 O O . SER B 1 144 ? -23.781 -0.665 3.947 1 85.56 144 SER B O 1
ATOM 2612 N N . ARG B 1 145 ? -25.047 -2.338 4.82 1 83.12 145 ARG B N 1
ATOM 2613 C CA . ARG B 1 145 ? -23.953 -2.854 5.645 1 83.12 145 ARG B CA 1
ATOM 2614 C C . ARG B 1 145 ? -22.75 -3.234 4.789 1 83.12 145 ARG B C 1
ATOM 2616 O O . ARG B 1 145 ? -21.609 -2.906 5.129 1 83.12 145 ARG B O 1
ATOM 2623 N N . GLY B 1 146 ? -23.016 -3.922 3.652 1 81.94 146 GLY B N 1
ATOM 2624 C CA . GLY B 1 146 ? -21.969 -4.32 2.727 1 81.94 146 GLY B CA 1
ATOM 2625 C C . GLY B 1 146 ? -21.234 -3.145 2.121 1 81.94 146 GLY B C 1
ATOM 2626 O O . GLY B 1 146 ? -20 -3.17 2.004 1 81.94 146 GLY B O 1
ATOM 2627 N N . SER B 1 147 ? -21.953 -2.121 1.766 1 83.81 147 SER B N 1
ATOM 2628 C CA . SER B 1 147 ? -21.328 -0.947 1.155 1 83.81 147 SER B CA 1
ATOM 2629 C C . SER B 1 147 ? -20.453 -0.199 2.154 1 83.81 147 SER B C 1
ATOM 2631 O O . SER B 1 147 ? -19.391 0.311 1.796 1 83.81 147 SER B O 1
ATOM 2633 N N . TRP B 1 148 ? -20.875 -0.127 3.408 1 88.88 148 TRP B N 1
ATOM 2634 C CA . TRP B 1 148 ? -20.062 0.5 4.449 1 88.88 148 TRP B CA 1
ATOM 2635 C C . TRP B 1 148 ? -18.797 -0.294 4.699 1 88.88 148 TRP B C 1
ATOM 2637 O O . TRP B 1 148 ? -17.734 0.284 4.977 1 88.88 148 TRP B O 1
ATOM 2647 N N . GLU B 1 149 ? -18.859 -1.588 4.617 1 84.38 149 GLU B N 1
ATOM 2648 C CA . GLU B 1 149 ? -17.656 -2.408 4.75 1 84.38 149 GLU B CA 1
ATOM 2649 C C . GLU B 1 149 ? -16.672 -2.129 3.617 1 84.38 149 GLU B C 1
ATOM 2651 O O . GLU B 1 149 ? -15.453 -2.178 3.818 1 84.38 149 GLU B O 1
ATOM 2656 N N . GLN B 1 150 ? -17.156 -1.868 2.434 1 84.25 150 GLN B N 1
ATOM 2657 C CA . GLN B 1 150 ? -16.297 -1.463 1.336 1 84.25 150 GLN B CA 1
ATOM 2658 C C . GLN B 1 150 ? -15.586 -0.147 1.65 1 84.25 150 GLN B C 1
ATOM 2660 O O . GLN B 1 150 ? -14.391 0 1.386 1 84.25 150 GLN B O 1
ATOM 2665 N N . VAL B 1 151 ? -16.281 0.807 2.215 1 89.62 151 VAL B N 1
ATOM 2666 C CA . VAL B 1 151 ? -15.719 2.09 2.617 1 89.62 151 VAL B CA 1
ATOM 2667 C C . VAL B 1 151 ? -14.648 1.872 3.68 1 89.62 151 VAL B C 1
ATOM 2669 O O . VAL B 1 151 ? -13.57 2.479 3.623 1 89.62 151 VAL B O 1
ATOM 2672 N N . ARG B 1 152 ? -14.969 0.967 4.648 1 89.62 152 ARG B N 1
ATOM 2673 C CA . ARG B 1 152 ? -14.016 0.639 5.703 1 89.62 152 ARG B CA 1
ATOM 2674 C C . ARG B 1 152 ? -12.734 0.048 5.121 1 89.62 152 ARG B C 1
ATOM 2676 O O . ARG B 1 152 ? -11.633 0.453 5.492 1 89.62 152 ARG B O 1
ATOM 2683 N N . TRP B 1 153 ? -12.914 -0.812 4.18 1 83.56 153 TRP B N 1
ATOM 2684 C CA . TRP B 1 153 ? -11.781 -1.468 3.525 1 83.56 153 TRP B CA 1
ATOM 2685 C C . TRP B 1 153 ? -10.938 -0.457 2.762 1 83.56 153 TRP B C 1
ATOM 2687 O O . TRP B 1 153 ? -9.711 -0.45 2.885 1 83.56 153 TRP B O 1
ATOM 2697 N N . GLU B 1 154 ? -11.555 0.409 1.969 1 87.25 154 GLU B N 1
ATOM 2698 C CA . GLU B 1 154 ? -10.852 1.439 1.214 1 87.25 154 GLU B CA 1
ATOM 2699 C C . GLU B 1 154 ? -10.141 2.416 2.145 1 87.25 154 GLU B C 1
ATOM 2701 O O . GLU B 1 154 ? -9 2.809 1.89 1 87.25 154 GLU B O 1
ATOM 2706 N N . THR B 1 155 ? -10.797 2.787 3.201 1 91.75 155 THR B N 1
ATOM 2707 C CA . THR B 1 155 ? -10.219 3.73 4.152 1 91.75 155 THR B CA 1
ATOM 2708 C C . THR B 1 155 ? -8.961 3.154 4.797 1 91.75 155 THR B C 1
ATOM 2710 O O . THR B 1 155 ? -7.953 3.85 4.93 1 91.75 155 THR B O 1
ATOM 2713 N N . ARG B 1 156 ? -9.047 1.893 5.199 1 86.56 156 ARG B N 1
ATOM 2714 C CA . ARG B 1 156 ? -7.867 1.237 5.762 1 86.56 156 ARG B CA 1
ATOM 2715 C C . ARG B 1 156 ? -6.688 1.308 4.797 1 86.56 156 ARG B C 1
ATOM 2717 O O . ARG B 1 156 ? -5.559 1.59 5.207 1 86.56 156 ARG B O 1
ATOM 2724 N N . ALA B 1 157 ? -6.934 1.007 3.52 1 84.31 157 ALA B N 1
ATOM 2725 C CA . ALA B 1 157 ? -5.883 1.044 2.502 1 84.31 157 ALA B CA 1
ATOM 2726 C C . ALA B 1 157 ? -5.27 2.436 2.4 1 84.31 157 ALA B C 1
ATOM 2728 O O . ALA B 1 157 ? -4.051 2.574 2.271 1 84.31 157 ALA B O 1
ATOM 2729 N N . HIS B 1 158 ? -6.078 3.494 2.428 1 92.62 158 HIS B N 1
ATOM 2730 C CA . HIS B 1 158 ? -5.578 4.863 2.391 1 92.62 158 HIS B CA 1
ATOM 2731 C C . HIS B 1 158 ? -4.742 5.18 3.629 1 92.62 158 HIS B C 1
ATOM 2733 O O . HIS B 1 158 ? -3.697 5.824 3.531 1 92.62 158 HIS B O 1
ATOM 2739 N N . LEU B 1 159 ? -5.188 4.754 4.828 1 91.12 159 LEU B N 1
ATOM 2740 C CA . LEU B 1 159 ? -4.449 5.023 6.059 1 91.12 159 LEU B CA 1
ATOM 2741 C C . LEU B 1 159 ? -3.072 4.367 6.02 1 91.12 159 LEU B C 1
ATOM 2743 O O . LEU B 1 159 ? -2.086 4.961 6.461 1 91.12 159 LEU B O 1
ATOM 2747 N N . VAL B 1 160 ? -2.975 3.221 5.461 1 82.81 160 VAL B N 1
ATOM 2748 C CA . VAL B 1 160 ? -1.695 2.541 5.293 1 82.81 160 VAL B CA 1
ATOM 2749 C C . VAL B 1 160 ? -0.799 3.346 4.355 1 82.81 160 VAL B C 1
ATOM 2751 O O . VAL B 1 160 ? 0.372 3.584 4.656 1 82.81 160 VAL B O 1
ATOM 2754 N N . GLN B 1 161 ? -1.347 3.729 3.166 1 87.06 161 GLN B N 1
ATOM 2755 C CA . GLN B 1 161 ? -0.561 4.449 2.17 1 87.06 161 GLN B CA 1
ATOM 2756 C C . GLN B 1 161 ? -0.116 5.809 2.697 1 87.06 161 GLN B C 1
ATOM 2758 O O . GLN B 1 161 ? 0.988 6.27 2.396 1 87.06 161 GLN B O 1
ATOM 2763 N N . LEU B 1 162 ? -0.975 6.473 3.475 1 91.75 162 LEU B N 1
ATOM 2764 C CA . LEU B 1 162 ? -0.597 7.75 4.066 1 91.75 162 LEU B CA 1
ATOM 2765 C C . LEU B 1 162 ? 0.551 7.574 5.055 1 91.75 162 LEU B C 1
ATOM 2767 O O . LEU B 1 162 ? 1.458 8.406 5.113 1 91.75 162 LEU B O 1
ATOM 2771 N N . ASP B 1 163 ? 0.489 6.555 5.852 1 86.12 163 ASP B N 1
ATOM 2772 C CA . ASP B 1 163 ? 1.569 6.266 6.789 1 86.12 163 ASP B CA 1
ATOM 2773 C C . ASP B 1 163 ? 2.898 6.082 6.055 1 86.12 163 ASP B C 1
ATOM 2775 O O . ASP B 1 163 ? 3.924 6.621 6.477 1 86.12 163 ASP B O 1
ATOM 2779 N N . VAL B 1 164 ? 2.867 5.352 4.973 1 81.94 164 VAL B N 1
ATOM 2780 C CA . VAL B 1 164 ? 4.047 5.102 4.152 1 81.94 164 VAL B CA 1
ATOM 2781 C C . VAL B 1 164 ? 4.566 6.414 3.574 1 81.94 164 VAL B C 1
ATOM 2783 O O . VAL B 1 164 ? 5.777 6.629 3.494 1 81.94 164 VAL B O 1
ATOM 2786 N N . LEU B 1 165 ? 3.73 7.254 3.152 1 86.62 165 LEU B N 1
ATOM 2787 C CA . LEU B 1 165 ? 4.055 8.531 2.529 1 86.62 165 LEU B CA 1
ATOM 2788 C C . LEU B 1 165 ? 4.793 9.438 3.506 1 86.62 165 LEU B C 1
ATOM 2790 O O . LEU B 1 165 ? 5.723 10.156 3.115 1 86.62 165 LEU B O 1
ATOM 2794 N N . VAL B 1 166 ? 4.391 9.422 4.77 1 87.62 166 VAL B N 1
ATOM 2795 C CA . VAL B 1 166 ? 4.879 10.391 5.75 1 87.62 166 VAL B CA 1
ATOM 2796 C C . VAL B 1 166 ? 6.184 9.883 6.363 1 87.62 166 VAL B C 1
ATOM 2798 O O . VAL B 1 166 ? 7 10.68 6.836 1 87.62 166 VAL B O 1
ATOM 2801 N N . GLN B 1 167 ? 6.477 8.641 6.387 1 81.31 167 GLN B N 1
ATOM 2802 C CA . GLN B 1 167 ? 7.578 7.984 7.086 1 81.31 167 GLN B CA 1
ATOM 2803 C C . GLN B 1 167 ? 8.922 8.562 6.652 1 81.31 167 GLN B C 1
ATOM 2805 O O . GLN B 1 167 ? 9.781 8.852 7.492 1 81.31 167 GLN B O 1
ATOM 2810 N N . PRO B 1 168 ? 9.164 8.797 5.375 1 76.81 168 PRO B N 1
ATOM 2811 C CA . PRO B 1 168 ? 10.461 9.352 4.973 1 76.81 168 PRO B CA 1
ATOM 2812 C C . PRO B 1 168 ? 10.703 10.75 5.543 1 76.81 168 PRO B C 1
ATOM 2814 O O . PRO B 1 168 ? 11.852 11.148 5.738 1 76.81 168 PRO B O 1
ATOM 2817 N N . ASN B 1 169 ? 9.711 11.422 5.77 1 78.81 169 ASN B N 1
ATOM 2818 C CA . ASN B 1 169 ? 9.82 12.789 6.281 1 78.81 169 ASN B CA 1
ATOM 2819 C C . ASN B 1 169 ? 10.172 12.797 7.766 1 78.81 169 ASN B C 1
ATOM 2821 O O . ASN B 1 169 ? 10.672 13.797 8.281 1 78.81 169 ASN B O 1
ATOM 2825 N N . ILE B 1 170 ? 9.898 11.773 8.453 1 72.06 170 ILE B N 1
ATOM 2826 C CA . ILE B 1 170 ? 10.25 11.633 9.859 1 72.06 170 ILE B CA 1
ATOM 2827 C C . ILE B 1 170 ? 11.734 11.328 10 1 72.06 170 ILE B C 1
ATOM 2829 O O . ILE B 1 170 ? 12.414 11.898 10.859 1 72.06 170 ILE B O 1
ATOM 2833 N N . LYS B 1 171 ? 12.359 10.555 9.141 1 68.19 171 LYS B N 1
ATOM 2834 C CA . LYS B 1 171 ? 13.75 10.117 9.195 1 68.19 171 LYS B CA 1
ATOM 2835 C C . LYS B 1 171 ? 14.703 11.266 8.883 1 68.19 171 LYS B C 1
ATOM 2837 O O . LYS B 1 171 ? 15.75 11.406 9.516 1 68.19 171 LYS B O 1
ATOM 2842 N N . ASP B 1 172 ? 14.406 12.031 7.926 1 58.69 172 ASP B N 1
ATOM 2843 C CA . ASP B 1 172 ? 15.266 13.156 7.574 1 58.69 172 ASP B CA 1
ATOM 2844 C C . ASP B 1 172 ? 15.445 14.109 8.758 1 58.69 172 ASP B C 1
ATOM 2846 O O . ASP B 1 172 ? 16.516 14.695 8.938 1 58.69 172 ASP B O 1
ATOM 2850 N N . ARG B 1 173 ? 14.602 14.016 9.68 1 57.12 173 ARG B N 1
ATOM 2851 C CA . ARG B 1 173 ? 14.68 14.953 10.797 1 57.12 173 ARG B CA 1
ATOM 2852 C C . ARG B 1 173 ? 15.5 14.367 11.945 1 57.12 173 ARG B C 1
ATOM 2854 O O . ARG B 1 173 ? 16.25 15.086 12.602 1 57.12 173 ARG B O 1
ATOM 2861 N N . SER B 1 174 ? 15.281 13.07 12.172 1 56.16 174 SER B N 1
ATOM 2862 C CA . SER B 1 174 ? 16.094 12.477 13.219 1 56.16 174 SER B CA 1
ATOM 2863 C C . SER B 1 174 ? 17.578 12.602 12.898 1 56.16 174 SER B C 1
ATOM 2865 O O . SER B 1 174 ? 18.406 12.758 13.805 1 56.16 174 SER B O 1
ATOM 2867 N N . ALA B 1 175 ? 17.906 12.711 11.688 1 57.47 175 ALA B N 1
ATOM 2868 C CA . ALA B 1 175 ? 19.297 12.891 11.289 1 57.47 175 ALA B CA 1
ATOM 2869 C C . ALA B 1 175 ? 19.75 14.328 11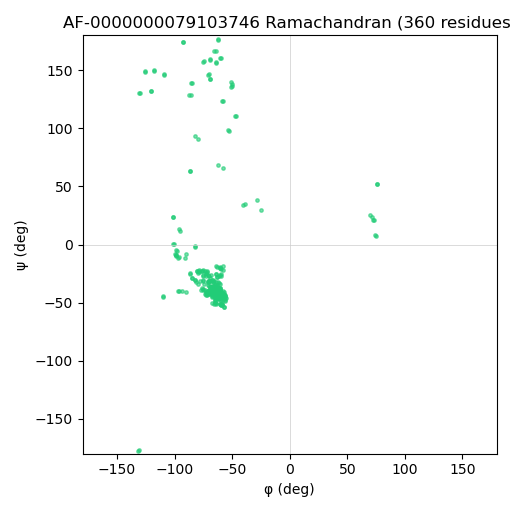.5 1 57.47 175 ALA B C 1
ATOM 2871 O O . ALA B 1 175 ? 20.906 14.578 11.891 1 57.47 175 ALA B O 1
ATOM 2872 N N . ARG B 1 176 ? 18.922 15.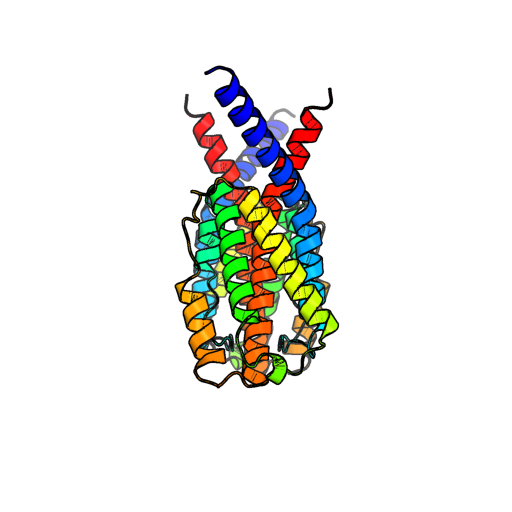242 11.375 1 53.12 176 ARG B N 1
ATOM 2873 C CA . ARG B 1 176 ? 19.281 16.641 11.57 1 53.12 176 ARG B CA 1
ATOM 2874 C C . ARG B 1 176 ? 19.469 16.953 13.047 1 53.12 176 ARG B C 1
ATOM 2876 O O . ARG B 1 176 ? 20.375 17.703 13.422 1 53.12 176 ARG B O 1
ATOM 2883 N N . ARG B 1 177 ? 18.672 16.438 13.984 1 56.34 177 ARG B N 1
ATOM 2884 C CA . ARG B 1 177 ? 18.828 16.672 15.414 1 56.34 177 ARG B CA 1
ATOM 2885 C C . ARG B 1 177 ? 20.141 16.094 15.93 1 56.34 177 ARG B C 1
ATOM 2887 O O . ARG B 1 177 ? 20.734 16.625 16.875 1 56.34 177 ARG B O 1
ATOM 2894 N N . ARG B 1 178 ? 20.594 15.016 15.359 1 54.06 178 ARG B N 1
ATOM 2895 C CA . ARG B 1 178 ? 21.859 14.445 15.812 1 54.06 178 ARG B CA 1
ATOM 2896 C C . ARG B 1 178 ? 23.031 15.305 15.367 1 54.06 178 ARG B C 1
ATOM 2898 O O . ARG B 1 178 ? 24.078 15.328 16.031 1 54.06 178 ARG B O 1
ATOM 2905 N N . ARG B 1 179 ? 22.859 15.953 14.359 1 53.81 179 ARG B N 1
ATOM 2906 C CA . ARG B 1 179 ? 24 16.734 13.898 1 53.81 179 ARG B CA 1
ATOM 2907 C C . ARG B 1 179 ? 24.156 18.016 14.703 1 53.81 179 ARG B C 1
ATOM 2909 O O . ARG B 1 179 ? 25.188 18.688 14.617 1 53.81 179 ARG B O 1
ATOM 2916 N N . HIS B 1 180 ? 23.125 18.484 15.328 1 50.94 180 HIS B N 1
ATOM 2917 C CA . HIS B 1 180 ? 23.25 19.75 16.047 1 50.94 180 HIS B CA 1
ATOM 2918 C C . HIS B 1 180 ? 23.672 19.516 17.5 1 50.94 180 HIS B C 1
ATOM 2920 O O . HIS B 1 180 ? 23.781 20.469 18.266 1 50.94 180 HIS B O 1
ATOM 2926 N N . HIS B 1 181 ? 23.641 18.312 17.969 1 50.38 181 HIS B N 1
ATOM 2927 C CA . HIS B 1 181 ? 24.234 18.219 19.297 1 50.38 181 HIS B CA 1
ATOM 2928 C C . HIS B 1 181 ? 25.75 18.172 19.203 1 50.38 181 HIS B C 1
ATOM 2930 O O . HIS B 1 181 ? 26.328 17.219 18.672 1 50.38 181 HIS B O 1
ATOM 2936 N N . PRO B 1 182 ? 26.516 19.344 19.234 1 43.47 182 PRO B N 1
ATOM 2937 C CA . PRO B 1 182 ? 27.969 19.297 19.391 1 43.47 182 PRO B CA 1
ATOM 2938 C C . PRO B 1 182 ? 28.406 18.656 20.719 1 43.47 182 PRO B C 1
ATOM 2940 O O . PRO B 1 182 ? 27.672 18.703 21.703 1 43.47 182 PRO B O 1
#

Secondary structure (DSSP, 8-state):
-HHHHHHHHHHHHHHHHHHHHHHHHHHHHHHHHHHHHHHSSS------SS---HHHHHHHTTS-HHHHHHHHHHHHHHHHHHTTSTTGGGG---HHHHHHHHHHHHHHHHHHHHHS-TT---SS--HHHHHHHHIIIIITT-S-HHHHHHHHHHHHHHHHHHHHHHHHHHHHHHHHHHHT--/-HHHHHHHHHHHHHHHHHHHHHHHHHHHHHHHHHHHHHHSSS------SS---HHHHHHHTTS-HHHHHHHHHHHHHHHHHHTTSTTGGGG---HHHHHHHHHHHHHHHHHHHHHS-TT---SS--HHHHHHHHIIIIITT-S-HHHHHHHHHHHHHHHHHHHHHHHHHHHHHHHHHHHT--

Nearest PDB structures (foldseek):
  7wkh-assembly1_A  TM=7.465E-01  e=1.631E-05  Ctenopharyngodon idella
  3piv-assembly1_A  TM=7.246E-01  e=1.379E-05  Danio rerio
  7wkh-assembly1_A  TM=7.467E-01  e=1.842E-05  Ctenopharyngodon idella
  3piv-assembly1_A  TM=7.247E-01  e=1.558E-05  Danio rerio

Organism: Champsocephalus gunnari (NCBI:txid52237)

Foldseek 3Di:
DVVVVVVVVVVVVVVVVVVVVCVVCVVVVVVVVVVCVCPVDPHPCPVALFPAPVVLLVVQLPDDPLLLLQQLLQVLVLLLVLLVDPPLVLLVDDPVVSVVVSVVSVVSNVVSCVVHDVPGYHPGHCVVVSVSLCCRLCVVVVNHNVSSVSSVVSVVVVVVSSVVSCVVVVVVVVVVVVVPPD/DVVVVVVVVVVVVVVVVVVVVCVVCVVVVVVVVVVCVCPVDPHPCPVALFPAPVVLLVVLLPDDPLLLLQQLLQVLVLLLVLLVDPPLVLLVDDPVVSVVVSVVSVVSNVVSCVVHDVPGYHPGHCVVVSVSLCCRLCVVVVNHNVSSVSSVVSVVVVVVSSVVSCVVVVVVVVVVVVVPPD